Protein AF-A0A959I8W2-F1 (afdb_monomer_lite)

pLDDT: mean 81.28, std 18.81, range [23.22, 98.69]

Structure (mmCIF, N/CA/C/O backbone):
data_AF-A0A959I8W2-F1
#
_entry.id   AF-A0A959I8W2-F1
#
loop_
_atom_site.group_PDB
_atom_site.id
_atom_site.type_symbol
_atom_site.label_atom_id
_atom_site.label_alt_id
_atom_site.label_comp_id
_atom_site.label_asym_id
_atom_site.label_entity_id
_atom_site.label_seq_id
_atom_site.pdbx_PDB_ins_code
_atom_site.Cartn_x
_atom_site.Cartn_y
_atom_site.Cartn_z
_atom_site.occupancy
_atom_site.B_iso_or_equiv
_atom_site.auth_seq_id
_atom_site.auth_comp_id
_atom_site.auth_asym_id
_atom_site.auth_atom_id
_atom_site.pdbx_PDB_model_num
ATOM 1 N N . ALA A 1 1 ? -49.523 15.774 24.204 1.00 35.38 1 ALA A N 1
ATOM 2 C CA . ALA A 1 1 ? -49.830 14.943 23.026 1.00 35.38 1 ALA A CA 1
ATOM 3 C C . ALA A 1 1 ? -49.135 15.555 21.820 1.00 35.38 1 ALA A C 1
ATOM 5 O O . ALA A 1 1 ? -49.603 16.546 21.283 1.00 35.38 1 ALA A O 1
ATOM 6 N N . GLY A 1 2 ? -47.971 15.020 21.476 1.00 30.62 2 GLY A N 1
ATOM 7 C CA . GLY A 1 2 ? -47.207 15.384 20.291 1.00 30.62 2 GLY A CA 1
ATOM 8 C C . GLY A 1 2 ? -46.352 14.173 19.973 1.00 30.62 2 GLY A C 1
ATOM 9 O O . GLY A 1 2 ? -45.392 13.911 20.690 1.00 30.62 2 GLY A O 1
ATOM 10 N N . ASN A 1 3 ? -46.796 13.367 19.010 1.00 28.36 3 ASN A N 1
ATOM 11 C CA . ASN A 1 3 ? -46.054 12.195 18.560 1.00 28.36 3 ASN A CA 1
ATOM 12 C C . ASN A 1 3 ? -44.695 12.661 18.020 1.00 28.36 3 ASN A C 1
ATOM 14 O O . ASN A 1 3 ? -44.692 13.480 17.096 1.00 28.36 3 ASN A O 1
ATOM 18 N N . PRO A 1 4 ? -43.559 12.159 18.532 1.00 30.00 4 PRO A N 1
ATOM 19 C CA . PRO A 1 4 ? -42.310 12.293 17.807 1.00 30.00 4 PRO A CA 1
ATOM 20 C C . PRO A 1 4 ? -42.466 11.504 16.504 1.00 30.00 4 PRO A C 1
ATOM 22 O O . PRO A 1 4 ? -42.816 10.323 16.510 1.00 30.00 4 PRO A O 1
ATOM 25 N N . LEU A 1 5 ? -42.288 12.194 15.380 1.00 25.77 5 LEU A N 1
ATOM 26 C CA . LEU A 1 5 ? -42.270 11.588 14.058 1.00 25.77 5 LEU A CA 1
ATOM 27 C C . LEU A 1 5 ? -41.124 10.576 14.027 1.00 25.77 5 LEU A C 1
ATOM 29 O O . LEU A 1 5 ? -39.950 10.942 13.994 1.00 25.77 5 LEU A O 1
ATOM 33 N N . VAL A 1 6 ? -41.484 9.296 14.075 1.00 26.41 6 VAL A N 1
ATOM 34 C CA . VAL A 1 6 ? -40.587 8.187 13.777 1.00 26.41 6 VAL A CA 1
ATOM 35 C C . VAL A 1 6 ? -40.218 8.332 12.307 1.00 26.41 6 VAL A C 1
ATOM 37 O O . VAL A 1 6 ? -40.998 7.986 11.424 1.00 26.41 6 VAL A O 1
ATOM 40 N N . ASN A 1 7 ? -39.038 8.884 12.037 1.00 23.22 7 ASN A N 1
ATOM 41 C CA . ASN A 1 7 ? -38.426 8.771 10.725 1.00 23.22 7 ASN A CA 1
ATOM 42 C C . ASN A 1 7 ? -37.923 7.328 10.609 1.00 23.22 7 ASN A C 1
ATOM 44 O O . ASN A 1 7 ? -36.771 7.018 10.904 1.00 23.22 7 ASN A O 1
ATOM 48 N N . THR A 1 8 ? -38.824 6.418 10.241 1.00 25.08 8 THR A N 1
ATOM 49 C CA . THR A 1 8 ? -38.486 5.083 9.742 1.00 25.08 8 THR A CA 1
ATOM 50 C C . THR A 1 8 ? -37.750 5.252 8.418 1.00 25.08 8 THR A C 1
ATOM 52 O O . THR A 1 8 ? -38.321 5.101 7.343 1.00 25.08 8 THR A O 1
ATOM 55 N N . VAL A 1 9 ? -36.462 5.585 8.488 1.00 23.23 9 VAL A N 1
ATOM 56 C CA . VAL A 1 9 ? -35.540 5.320 7.389 1.00 23.23 9 VAL A CA 1
ATOM 57 C C . VAL A 1 9 ? -35.143 3.860 7.538 1.00 23.23 9 VAL A C 1
ATOM 59 O O . VAL A 1 9 ? -34.134 3.519 8.147 1.00 23.23 9 VAL A O 1
ATOM 62 N N . VAL A 1 10 ? -35.996 2.973 7.027 1.00 26.03 10 VAL A N 1
ATOM 63 C CA . VAL A 1 10 ? -35.548 1.629 6.672 1.00 26.03 10 VAL A CA 1
ATOM 64 C C . VAL A 1 10 ? -34.586 1.847 5.514 1.00 26.03 10 VAL A C 1
ATOM 66 O O . VAL A 1 10 ? -35.004 2.226 4.421 1.00 26.03 10 VAL A O 1
ATOM 69 N N . ASN A 1 11 ? -33.288 1.710 5.769 1.00 28.34 11 ASN A N 1
ATOM 70 C CA . ASN A 1 11 ? -32.289 1.845 4.724 1.00 28.34 11 ASN A CA 1
ATOM 71 C C . ASN A 1 11 ? -32.334 0.574 3.860 1.00 28.34 11 ASN A C 1
ATOM 73 O O . ASN A 1 11 ? -31.623 -0.392 4.108 1.00 28.34 11 ASN A O 1
ATOM 77 N N . THR A 1 12 ? -33.253 0.547 2.892 1.00 27.12 12 THR A N 1
ATOM 78 C CA . THR A 1 12 ? -33.334 -0.474 1.834 1.00 27.12 12 THR A CA 1
ATOM 79 C C . THR A 1 12 ? -32.585 -0.042 0.570 1.00 27.12 12 THR A C 1
ATOM 81 O O . THR A 1 12 ? -32.850 -0.565 -0.511 1.00 27.12 12 THR A O 1
ATOM 84 N N . GLY A 1 13 ? -31.698 0.953 0.662 1.00 26.89 13 GLY A N 1
ATOM 85 C CA . GLY A 1 13 ? -30.856 1.372 -0.455 1.00 26.89 13 GLY A CA 1
ATOM 86 C C . GLY A 1 13 ? -29.625 0.467 -0.589 1.00 26.89 13 GLY A C 1
ATOM 87 O O . GLY A 1 13 ? -29.073 0.058 0.433 1.00 26.89 13 GLY A O 1
ATOM 88 N N . PRO A 1 14 ? -29.169 0.142 -1.813 1.00 29.78 14 PRO A N 1
ATOM 89 C CA . PRO A 1 14 ? -27.872 -0.503 -1.999 1.00 29.78 14 PRO A CA 1
ATOM 90 C C . PRO A 1 14 ? -26.756 0.377 -1.416 1.00 29.78 14 PRO A C 1
ATOM 92 O O . PRO A 1 14 ? -26.869 1.605 -1.413 1.00 29.78 14 PRO A O 1
ATOM 95 N N . ALA A 1 15 ? -25.686 -0.257 -0.923 1.00 33.09 15 ALA A N 1
ATOM 96 C CA . ALA A 1 15 ? -24.499 0.424 -0.413 1.00 33.09 15 ALA A CA 1
ATOM 97 C C . ALA A 1 15 ? -24.025 1.496 -1.411 1.00 33.09 15 ALA A C 1
ATOM 99 O O . ALA A 1 15 ?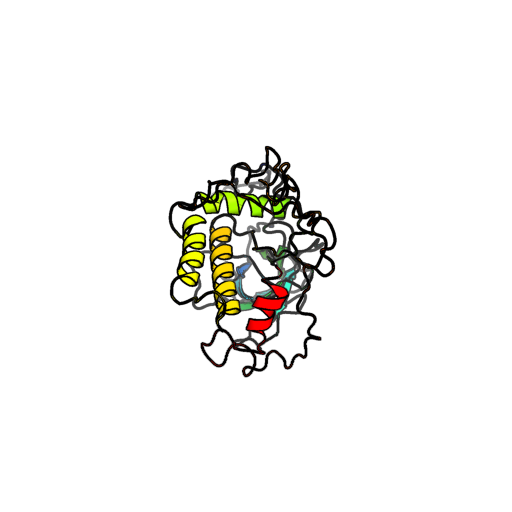 -23.816 1.209 -2.590 1.00 33.09 15 ALA A O 1
ATOM 100 N N . LEU A 1 16 ? -23.873 2.738 -0.949 1.00 30.09 16 LEU A N 1
ATOM 101 C CA . LEU A 1 16 ? -23.259 3.788 -1.754 1.00 30.09 16 LEU A CA 1
ATOM 102 C C . LEU A 1 16 ? -21.747 3.553 -1.754 1.00 30.09 16 LEU A C 1
ATOM 104 O O . LEU A 1 16 ? -21.115 3.611 -0.701 1.00 30.09 16 LEU A O 1
ATOM 108 N N . ALA A 1 17 ? -21.171 3.280 -2.924 1.00 32.88 17 ALA A N 1
ATOM 109 C CA . ALA A 1 17 ? -19.724 3.193 -3.077 1.00 32.88 17 ALA A CA 1
ATOM 110 C C . ALA A 1 17 ? -19.099 4.587 -2.903 1.00 32.88 17 ALA A C 1
ATOM 112 O O . ALA A 1 17 ? -19.461 5.529 -3.613 1.00 32.88 17 ALA A O 1
ATOM 113 N N . SER A 1 18 ? -18.147 4.729 -1.981 1.00 35.34 18 SER A N 1
ATOM 114 C CA . SER A 1 18 ? -17.231 5.869 -1.984 1.00 35.34 18 SER A CA 1
ATOM 115 C C . SER A 1 18 ? -16.261 5.721 -3.159 1.00 35.34 18 SER A C 1
ATOM 117 O O . SER A 1 18 ? -15.594 4.698 -3.263 1.00 35.34 18 SER A O 1
ATOM 119 N N . GLY A 1 19 ? -16.162 6.734 -4.024 1.00 37.09 19 GLY A N 1
ATOM 120 C CA . GLY A 1 19 ? -15.103 6.819 -5.038 1.00 37.09 19 GLY A CA 1
ATOM 121 C C . GLY A 1 19 ? -15.444 6.207 -6.400 1.00 37.09 19 GLY A C 1
ATOM 122 O O . GLY A 1 19 ? -14.849 5.225 -6.826 1.00 37.09 19 GLY A O 1
ATOM 123 N N . SER A 1 20 ? -16.357 6.825 -7.149 1.00 30.91 20 SER A N 1
ATOM 124 C CA . SER A 1 20 ? -16.482 6.560 -8.587 1.00 30.91 20 SER A CA 1
ATOM 125 C C . SER A 1 20 ? -15.321 7.221 -9.349 1.00 30.91 20 SER A C 1
ATOM 127 O O . SER A 1 20 ? -15.416 8.391 -9.727 1.00 30.91 20 SER A O 1
ATOM 129 N N . SER A 1 21 ? -14.226 6.484 -9.562 1.00 35.94 21 SER A N 1
ATOM 130 C CA . SER A 1 21 ? -13.168 6.838 -10.519 1.00 35.94 21 SER A CA 1
ATOM 131 C C . SER A 1 21 ? -13.617 6.497 -11.947 1.00 35.94 21 SER A C 1
ATOM 133 O O . SER A 1 21 ? -14.069 5.385 -12.223 1.00 35.94 21 SER A O 1
ATOM 135 N N . LEU A 1 22 ? -13.534 7.467 -12.865 1.00 36.91 22 LEU A N 1
ATOM 136 C CA . LEU A 1 22 ? -13.723 7.249 -14.300 1.00 36.91 22 LEU A CA 1
ATOM 137 C C . LEU A 1 22 ? -12.474 6.558 -14.866 1.00 36.91 22 LEU A C 1
ATOM 139 O O . LEU A 1 22 ? -11.468 7.222 -15.121 1.00 36.91 22 LEU A O 1
ATOM 143 N N . TRP A 1 23 ? -12.618 5.259 -15.134 1.00 46.84 23 TRP A N 1
ATOM 144 C CA . TRP A 1 23 ? -11.657 4.363 -15.786 1.00 46.84 23 TRP A CA 1
ATOM 145 C C . TRP A 1 23 ? -10.471 3.907 -14.906 1.00 46.84 23 TRP A C 1
ATOM 147 O O . TRP A 1 23 ? -9.857 4.749 -14.263 1.00 46.84 23 TRP A O 1
ATOM 157 N N . PRO A 1 24 ? -10.106 2.608 -14.928 1.00 52.47 24 PRO A N 1
ATOM 158 C CA . PRO A 1 24 ? -10.777 1.550 -15.674 1.00 52.47 24 PRO A CA 1
ATOM 159 C C . PRO A 1 24 ? -12.105 1.145 -15.012 1.00 52.47 24 PRO A C 1
ATOM 161 O O . PRO A 1 24 ? -12.366 1.499 -13.860 1.00 52.47 24 PRO A O 1
ATOM 164 N N . PRO A 1 25 ? -13.027 0.525 -15.768 1.00 48.25 25 PRO A N 1
ATOM 165 C CA . PRO A 1 25 ? -14.298 0.099 -15.224 1.00 48.25 25 PRO A CA 1
ATOM 166 C C . PRO A 1 25 ? -14.062 -1.030 -14.220 1.00 48.25 25 PRO A C 1
ATOM 168 O O . PRO A 1 25 ? -13.016 -1.672 -14.215 1.00 48.25 25 PRO A O 1
ATOM 171 N N . SER A 1 26 ? -15.081 -1.245 -13.390 1.00 41.22 26 SER A N 1
ATOM 172 C CA . SER A 1 26 ? -15.309 -2.440 -12.576 1.00 41.22 26 SER A CA 1
ATOM 173 C C . SER A 1 26 ? -14.574 -3.702 -13.083 1.00 41.22 26 SER A C 1
ATOM 175 O O . SER A 1 26 ? -14.640 -3.992 -14.280 1.00 41.22 26 SER A O 1
ATOM 177 N N . PRO A 1 27 ? -13.956 -4.490 -12.187 1.00 47.25 27 PRO A N 1
ATOM 178 C CA . PRO A 1 27 ? -14.314 -4.556 -10.779 1.00 47.25 27 PRO A CA 1
ATOM 179 C C . PRO A 1 27 ? -13.244 -3.949 -9.877 1.00 47.25 27 PRO A C 1
ATOM 181 O O . PRO A 1 27 ? -12.272 -4.598 -9.495 1.00 47.25 27 PRO A O 1
ATOM 184 N N . TYR A 1 28 ? -13.499 -2.725 -9.412 1.00 52.97 28 TYR A N 1
ATOM 185 C CA . TYR A 1 28 ? -13.221 -2.482 -8.005 1.00 52.97 28 TYR A CA 1
ATOM 186 C C . TYR A 1 28 ? -14.168 -3.406 -7.246 1.00 52.97 28 TYR A C 1
ATOM 188 O O . TYR A 1 28 ? -15.391 -3.279 -7.367 1.00 52.97 28 TYR A O 1
ATOM 196 N N . SER A 1 29 ? -13.622 -4.382 -6.525 1.00 53.94 29 SER A N 1
ATOM 197 C CA . SER A 1 29 ? -14.414 -5.069 -5.512 1.00 53.94 29 SER A CA 1
ATOM 198 C C . SER A 1 29 ? -14.913 -3.990 -4.562 1.00 53.94 29 SER A C 1
ATOM 200 O O . SER A 1 29 ? -14.127 -3.160 -4.104 1.00 53.94 29 SER A O 1
ATOM 202 N N . THR A 1 30 ? -16.217 -3.950 -4.314 1.00 59.62 30 THR A N 1
ATOM 203 C CA . THR A 1 30 ? -16.774 -3.008 -3.345 1.00 59.62 30 THR A CA 1
ATOM 204 C C . THR A 1 30 ? -16.068 -3.202 -2.007 1.00 59.62 30 THR A C 1
ATOM 206 O O . THR A 1 30 ? -15.884 -4.353 -1.598 1.00 59.62 30 THR A O 1
ATOM 209 N N . CYS A 1 31 ? -15.708 -2.104 -1.334 1.00 68.19 31 CYS A N 1
ATOM 210 C CA . CYS A 1 31 ? -15.211 -2.138 0.042 1.00 68.19 31 CYS A CA 1
ATOM 211 C C . CYS A 1 31 ? -16.106 -3.043 0.896 1.00 68.19 31 CYS A C 1
ATOM 213 O O . CYS A 1 31 ? -17.319 -3.131 0.640 1.00 68.19 31 CYS A O 1
ATOM 215 N N . LYS A 1 32 ? -15.543 -3.698 1.919 1.00 70.88 32 LYS A N 1
ATOM 216 C CA . LYS A 1 32 ? -16.389 -4.473 2.831 1.00 70.88 32 LYS A CA 1
ATOM 217 C C . LYS A 1 32 ? -17.444 -3.532 3.433 1.00 70.88 32 LYS A C 1
ATOM 219 O O . LYS A 1 32 ? -17.113 -2.409 3.824 1.00 70.88 32 LYS A O 1
ATOM 224 N N . PRO A 1 33 ? -18.724 -3.941 3.476 1.00 66.25 33 PRO A N 1
ATOM 225 C CA . PRO A 1 33 ? -19.759 -3.095 4.040 1.00 66.25 33 PRO A CA 1
ATOM 226 C C . PRO A 1 33 ? -19.467 -2.877 5.523 1.00 66.25 33 PRO A C 1
ATOM 228 O O . PRO A 1 33 ? -19.331 -3.834 6.282 1.00 66.25 33 PRO A O 1
ATOM 231 N N . ILE A 1 34 ? -19.401 -1.616 5.941 1.00 67.19 34 ILE A N 1
ATOM 232 C CA . ILE A 1 34 ? -19.353 -1.278 7.362 1.00 67.19 34 ILE A CA 1
ATOM 233 C C . ILE A 1 34 ? -20.767 -1.310 7.940 1.00 67.19 34 ILE A C 1
ATOM 235 O O . ILE A 1 34 ? -21.736 -0.881 7.304 1.00 67.19 34 ILE A O 1
ATOM 239 N N . THR A 1 35 ? -20.896 -1.804 9.168 1.00 60.91 35 THR A N 1
ATOM 240 C CA . THR A 1 35 ? -22.178 -1.761 9.872 1.00 60.91 35 THR A CA 1
ATOM 241 C C . THR A 1 35 ? -22.339 -0.381 10.496 1.00 60.91 35 THR A C 1
ATOM 243 O O . THR A 1 35 ? -21.811 -0.114 11.571 1.00 60.91 35 THR A O 1
ATOM 246 N N . LEU A 1 36 ? -23.092 0.503 9.836 1.00 56.97 36 LEU A N 1
ATOM 247 C CA . LEU A 1 36 ? -23.491 1.776 10.434 1.00 56.97 36 LEU A CA 1
ATOM 248 C C . LEU A 1 36 ? -24.457 1.502 11.588 1.00 56.97 36 LEU A C 1
ATOM 250 O O . LEU A 1 36 ? -25.593 1.072 11.366 1.00 56.97 36 LEU A O 1
ATOM 254 N N . ARG A 1 37 ? -24.023 1.755 12.824 1.00 62.50 37 ARG A N 1
ATOM 255 C CA . ARG A 1 37 ? -24.917 1.724 13.979 1.00 62.50 37 ARG A CA 1
ATOM 256 C C . ARG A 1 37 ? -25.408 3.124 14.306 1.00 62.50 37 ARG A C 1
ATOM 258 O O . ARG A 1 37 ? -24.647 4.070 14.432 1.00 62.50 37 ARG A O 1
ATOM 265 N N . LEU A 1 38 ? -26.723 3.228 14.449 1.00 57.12 38 LEU A N 1
ATOM 266 C CA . LEU A 1 38 ? -27.398 4.389 15.007 1.00 57.12 38 LEU A CA 1
ATOM 267 C C . LEU A 1 38 ? -27.817 3.998 16.426 1.00 57.12 38 LEU A C 1
ATOM 269 O O . LEU A 1 38 ? -28.775 3.248 16.605 1.00 57.12 38 LEU A O 1
ATOM 273 N N . GLY A 1 39 ? -27.060 4.432 17.430 1.00 66.94 39 GLY A N 1
ATOM 274 C CA . GLY A 1 39 ? -27.311 4.090 18.829 1.00 66.94 39 GLY A CA 1
ATOM 275 C C . GLY A 1 39 ? -26.185 4.550 19.747 1.00 66.94 39 GLY A C 1
ATOM 276 O O . GLY A 1 39 ? -25.154 5.005 19.276 1.00 66.94 39 GLY A O 1
ATOM 277 N N . SER A 1 40 ? -26.402 4.453 21.055 1.00 73.88 40 SER A N 1
ATOM 278 C CA . SER A 1 40 ? -25.394 4.730 22.080 1.00 73.88 40 SER A CA 1
ATOM 279 C C . SER A 1 40 ? -25.280 3.495 22.988 1.00 73.88 40 SER A C 1
ATOM 281 O O . SER A 1 40 ? -26.326 2.942 23.350 1.00 73.88 40 SER A O 1
ATOM 283 N N . PRO A 1 41 ? -24.069 3.025 23.340 1.00 86.38 41 PRO A N 1
ATOM 284 C CA . PRO A 1 41 ? -22.773 3.608 22.988 1.00 86.38 41 PRO A CA 1
ATOM 285 C C . PRO A 1 41 ? -22.398 3.388 21.514 1.00 86.38 41 PRO A C 1
ATOM 287 O O . PRO A 1 41 ? -22.764 2.379 20.914 1.00 86.38 41 PRO A O 1
ATOM 290 N N . ASP A 1 42 ? -21.651 4.348 20.974 1.00 91.06 42 ASP A N 1
ATOM 291 C CA . ASP A 1 42 ? -21.022 4.303 19.652 1.00 91.06 42 ASP A CA 1
ATOM 292 C C . ASP A 1 42 ? -19.521 4.558 19.823 1.00 91.06 42 ASP A C 1
ATOM 294 O O . ASP A 1 42 ? -19.132 5.398 20.644 1.00 91.06 42 ASP A O 1
ATOM 298 N N . VAL A 1 43 ? -18.693 3.800 19.105 1.00 93.69 43 VAL A N 1
ATOM 299 C CA . VAL A 1 43 ? -17.231 3.841 19.229 1.00 93.69 43 VAL A CA 1
ATOM 300 C C . VAL A 1 43 ? -16.613 4.385 17.951 1.00 93.69 43 VAL A C 1
ATOM 302 O O . VAL A 1 43 ? -16.718 3.780 16.885 1.00 93.69 43 VAL A O 1
ATOM 305 N N . GLU A 1 44 ? -15.897 5.496 18.087 1.00 93.38 44 GLU A N 1
ATOM 306 C CA . GLU A 1 44 ? -15.084 6.074 17.023 1.00 93.38 44 GLU A CA 1
ATOM 307 C C . GLU A 1 44 ? -13.659 5.523 17.121 1.00 93.38 44 GLU A C 1
ATOM 309 O O . GLU A 1 44 ? -13.054 5.551 18.194 1.00 93.38 44 GLU A O 1
ATOM 314 N N . ILE A 1 45 ? -13.121 5.044 15.998 1.00 93.81 45 ILE A N 1
ATOM 315 C CA . ILE A 1 45 ? -11.737 4.573 15.870 1.00 93.81 45 ILE A CA 1
ATOM 316 C C . ILE A 1 45 ? -11.060 5.391 14.777 1.00 93.81 45 ILE A C 1
ATOM 318 O O . ILE A 1 45 ? -11.617 5.554 13.692 1.00 93.81 45 ILE A O 1
ATOM 322 N N . ARG A 1 46 ? -9.841 5.856 15.042 1.00 92.94 46 ARG A N 1
ATOM 323 C CA . ARG A 1 46 ? -8.999 6.558 14.072 1.00 92.94 46 ARG A CA 1
ATOM 324 C C . ARG A 1 46 ? -7.633 5.915 13.989 1.00 92.94 46 ARG A C 1
ATOM 326 O O . ARG A 1 46 ? -7.076 5.491 14.999 1.00 92.94 46 ARG A O 1
ATOM 333 N N . ILE A 1 47 ? -7.123 5.812 12.774 1.00 92.25 47 ILE A N 1
ATOM 334 C CA . ILE A 1 47 ? -5.849 5.173 12.459 1.00 92.25 47 ILE A CA 1
ATOM 335 C C . ILE A 1 47 ? -4.884 6.268 12.023 1.00 92.25 47 ILE A C 1
ATOM 337 O O . ILE A 1 47 ? -5.319 7.276 11.484 1.00 92.25 47 ILE A O 1
ATOM 341 N N . ASN A 1 48 ? -3.585 6.072 12.258 1.00 89.69 48 ASN A N 1
ATOM 342 C CA . ASN A 1 48 ? -2.546 7.020 11.860 1.00 89.69 48 ASN A CA 1
ATOM 343 C C . ASN A 1 48 ? -2.704 8.411 12.517 1.00 89.69 48 ASN A C 1
ATOM 345 O O . ASN A 1 48 ? -2.238 9.419 11.989 1.00 89.69 48 ASN A O 1
ATOM 349 N N . GLU A 1 49 ? -3.323 8.453 13.701 1.00 86.69 49 GLU A N 1
ATOM 350 C CA . GLU A 1 49 ? -3.497 9.657 14.516 1.00 86.69 49 GLU A CA 1
ATOM 351 C C . GLU A 1 49 ? -2.875 9.462 15.907 1.00 86.69 49 GLU A C 1
ATOM 353 O O . GLU A 1 49 ? -2.897 8.374 16.488 1.00 86.69 49 GLU A O 1
ATOM 358 N N . THR A 1 50 ? -2.339 10.549 16.461 1.00 82.62 50 THR A N 1
ATOM 359 C CA . THR A 1 50 ? -1.927 10.662 17.867 1.00 82.62 50 THR A CA 1
ATOM 360 C C . THR A 1 50 ? -2.719 11.781 18.526 1.00 82.62 50 THR A C 1
ATOM 362 O O . THR A 1 50 ? -3.273 12.637 17.835 1.00 82.62 50 THR A O 1
ATOM 365 N N . THR A 1 51 ? -2.759 11.818 19.860 1.00 79.62 51 THR A N 1
ATOM 366 C CA . THR A 1 51 ? -3.530 12.831 20.601 1.00 79.62 51 THR A CA 1
ATOM 367 C C . THR A 1 51 ? -3.136 14.272 20.287 1.00 79.62 51 THR A C 1
ATOM 369 O O . THR A 1 51 ? -3.979 15.161 20.372 1.00 79.62 51 THR A O 1
ATOM 372 N N . ASP A 1 52 ? -1.894 14.500 19.862 1.00 78.19 52 ASP A N 1
ATOM 373 C CA . ASP A 1 52 ? -1.368 15.834 19.562 1.00 78.19 52 ASP A CA 1
ATOM 374 C C . ASP A 1 52 ? -1.724 16.325 18.147 1.00 78.19 52 ASP A C 1
ATOM 376 O O . ASP A 1 52 ? -1.650 17.523 17.872 1.00 78.19 52 ASP A O 1
ATOM 380 N N . ALA A 1 53 ? -2.126 15.421 17.245 1.00 74.69 53 ALA A N 1
ATOM 381 C CA . ALA A 1 53 ? -2.362 15.701 15.825 1.00 74.69 53 ALA A CA 1
ATOM 382 C C . ALA A 1 53 ? -3.833 15.534 15.390 1.00 74.69 53 ALA A C 1
ATOM 384 O O . ALA A 1 53 ? -4.123 15.495 14.195 1.00 74.69 53 ALA A O 1
ATOM 385 N N . ILE A 1 54 ? -4.770 15.442 16.341 1.00 75.38 54 ILE A N 1
ATOM 386 C CA . ILE A 1 54 ? -6.180 15.136 16.060 1.00 75.38 54 ILE A CA 1
ATOM 387 C C . ILE A 1 54 ? -6.857 16.281 15.301 1.00 75.38 54 ILE A C 1
ATOM 389 O O . ILE A 1 54 ? -7.048 17.385 15.823 1.00 75.38 54 ILE A O 1
ATOM 393 N N . LEU A 1 55 ? -7.329 15.989 14.089 1.00 78.88 55 LEU A N 1
ATOM 394 C CA . LEU A 1 55 ? -8.241 16.871 13.367 1.00 78.88 55 LEU A CA 1
ATOM 395 C C . LEU A 1 55 ? -9.677 16.730 13.904 1.00 78.88 55 LEU A C 1
ATOM 397 O O . LEU A 1 55 ? -10.065 15.676 14.407 1.00 78.88 55 LEU A O 1
ATOM 401 N N . PRO A 1 56 ? -10.550 17.744 13.756 1.00 79.50 56 PRO A N 1
ATOM 402 C CA . PRO A 1 56 ? -11.940 17.644 14.212 1.00 79.50 56 PRO A CA 1
ATOM 403 C C . PRO A 1 56 ? -12.752 16.516 13.552 1.00 79.50 56 PRO A C 1
ATOM 405 O O . PRO A 1 56 ? -13.833 16.181 14.034 1.00 79.50 56 PRO A O 1
ATOM 408 N N . ARG A 1 57 ? -12.270 15.955 12.437 1.00 79.12 57 ARG A N 1
ATOM 409 C CA . ARG A 1 57 ? -12.925 14.902 11.657 1.00 79.12 57 ARG A CA 1
ATOM 410 C C . ARG A 1 57 ? -11.902 13.850 11.248 1.00 79.12 57 ARG A C 1
ATOM 412 O O . ARG A 1 57 ? -10.777 14.216 10.927 1.00 79.12 57 ARG A O 1
ATOM 419 N N . ASP A 1 58 ? -12.354 12.602 11.229 1.00 80.75 58 ASP A N 1
ATOM 420 C CA . ASP A 1 58 ? -11.625 11.453 10.696 1.00 80.75 58 ASP A CA 1
ATOM 421 C C . ASP A 1 58 ? -11.245 11.675 9.224 1.00 80.75 58 ASP A C 1
ATOM 423 O O . ASP A 1 58 ? -12.045 12.213 8.444 1.00 80.75 58 ASP A O 1
ATOM 427 N N . ASN A 1 59 ? -10.030 11.278 8.854 1.00 82.12 59 ASN A N 1
ATOM 428 C CA . ASN A 1 59 ? -9.514 11.409 7.501 1.00 82.12 59 ASN A CA 1
ATOM 429 C C . ASN A 1 59 ? -9.561 10.053 6.773 1.00 82.12 59 ASN A C 1
ATOM 431 O O . ASN A 1 59 ? -8.613 9.284 6.839 1.00 82.12 59 ASN A O 1
ATOM 435 N N . PRO A 1 60 ? -10.583 9.764 5.953 1.00 73.69 60 PRO A N 1
ATOM 436 C CA . PRO A 1 60 ? -10.714 8.442 5.323 1.00 73.69 60 PRO A CA 1
ATOM 437 C C . PRO A 1 60 ? -9.590 8.096 4.322 1.00 73.69 60 PRO A C 1
ATOM 439 O O . PRO A 1 60 ? -9.520 6.981 3.795 1.00 73.69 60 PRO A O 1
ATOM 442 N N . THR A 1 61 ? -8.715 9.057 4.008 1.00 80.88 61 THR A N 1
ATOM 443 C CA . THR A 1 61 ? -7.584 8.868 3.094 1.00 80.88 61 THR A CA 1
ATOM 444 C C . THR A 1 61 ? -6.316 8.350 3.775 1.00 80.88 61 THR A C 1
ATOM 446 O O . THR A 1 61 ? -5.364 8.032 3.064 1.00 80.88 61 THR A O 1
ATOM 449 N N . ASP A 1 62 ? -6.293 8.201 5.105 1.00 84.00 62 ASP A N 1
ATOM 450 C CA . ASP A 1 62 ? -5.130 7.692 5.847 1.00 84.00 62 ASP A CA 1
ATOM 451 C C . ASP A 1 62 ? -5.333 6.342 6.556 1.00 84.00 62 ASP A C 1
ATOM 453 O O . ASP A 1 62 ? -4.386 5.844 7.166 1.00 84.00 62 ASP A O 1
ATOM 457 N N . ASP A 1 63 ? -6.483 5.674 6.380 1.00 90.75 63 ASP A N 1
ATOM 458 C CA . ASP A 1 63 ? -6.708 4.319 6.924 1.00 90.75 63 ASP A CA 1
ATOM 459 C C . ASP A 1 63 ? -5.983 3.229 6.110 1.00 90.75 63 ASP A C 1
ATOM 461 O O . ASP A 1 63 ? -6.594 2.312 5.547 1.00 90.75 63 ASP A O 1
ATOM 465 N N . TYR A 1 64 ? -4.663 3.357 6.016 1.00 94.06 64 TYR A N 1
ATOM 466 C CA . TYR A 1 64 ? -3.757 2.444 5.339 1.00 94.06 64 TYR A CA 1
ATOM 467 C C . TYR A 1 64 ? -2.636 2.052 6.294 1.00 94.06 64 TYR A C 1
ATOM 469 O O . TYR A 1 64 ? -1.829 2.881 6.708 1.00 94.06 64 TYR A O 1
ATOM 477 N N . LEU A 1 65 ? -2.569 0.766 6.618 1.00 95.69 65 LEU A N 1
ATOM 478 C CA . LEU A 1 65 ? -1.548 0.186 7.477 1.00 95.69 65 LEU A CA 1
ATOM 479 C C . LEU A 1 65 ? -0.462 -0.492 6.654 1.00 95.69 65 LEU A C 1
ATOM 481 O O . LEU A 1 65 ? -0.710 -1.000 5.565 1.00 95.69 65 LEU A O 1
ATOM 485 N N . THR A 1 66 ? 0.730 -0.574 7.230 1.00 95.69 66 THR A N 1
ATOM 486 C CA . THR A 1 66 ? 1.761 -1.525 6.799 1.00 95.69 66 THR A CA 1
ATOM 487 C C . THR A 1 66 ? 1.933 -2.586 7.891 1.00 95.69 66 THR A C 1
ATOM 489 O O . THR A 1 66 ? 1.134 -2.660 8.826 1.00 95.69 66 THR A O 1
ATOM 492 N N . TRP A 1 67 ? 2.979 -3.407 7.817 1.00 95.81 67 TRP A N 1
ATOM 493 C CA . TRP A 1 67 ? 3.362 -4.286 8.930 1.00 95.81 67 TRP A CA 1
ATOM 494 C C . TRP A 1 67 ? 4.073 -3.548 10.071 1.00 95.81 67 TRP A C 1
ATOM 496 O O . TRP A 1 67 ? 4.329 -4.138 11.122 1.00 95.81 67 TRP A O 1
ATOM 506 N N . ALA A 1 68 ? 4.402 -2.268 9.877 1.00 94.81 68 ALA A N 1
ATOM 507 C CA . ALA A 1 68 ? 4.954 -1.433 10.929 1.00 94.81 68 ALA A CA 1
ATOM 508 C C . ALA A 1 68 ? 3.875 -1.071 11.969 1.00 94.81 68 ALA A C 1
ATOM 510 O O . ALA A 1 68 ? 2.710 -0.864 11.607 1.00 94.81 68 ALA A O 1
ATOM 511 N N . PRO A 1 69 ? 4.258 -0.958 13.252 1.00 95.88 69 PRO A N 1
ATOM 512 C CA . PRO A 1 69 ? 3.368 -0.474 14.299 1.00 95.88 69 PRO A CA 1
ATOM 513 C C . PRO A 1 69 ? 2.885 0.941 13.962 1.00 95.88 69 PRO A C 1
ATOM 515 O O . PRO A 1 69 ? 3.677 1.821 13.631 1.00 95.88 69 PRO A O 1
ATOM 518 N N . THR A 1 70 ? 1.576 1.150 14.043 1.00 95.50 70 THR A N 1
ATOM 519 C CA . THR A 1 70 ? 0.907 2.416 13.741 1.00 95.50 70 THR A CA 1
ATOM 520 C C . THR A 1 70 ? 0.104 2.860 14.955 1.00 95.50 70 THR A C 1
ATOM 522 O O . THR A 1 70 ? -0.628 2.064 15.548 1.00 95.50 70 THR A O 1
ATOM 525 N N . TYR A 1 71 ? 0.243 4.132 15.326 1.00 95.00 71 TYR A N 1
ATOM 526 C CA . TYR A 1 71 ? -0.550 4.740 16.388 1.00 95.00 71 TYR A CA 1
ATOM 527 C C . TYR A 1 71 ? -2.002 4.916 15.937 1.00 95.00 71 TYR A C 1
ATOM 529 O O . TYR A 1 71 ? -2.276 5.327 14.807 1.00 95.00 71 TYR A O 1
ATOM 537 N N . ALA A 1 72 ? -2.924 4.564 16.824 1.00 95.81 72 ALA A N 1
ATOM 538 C CA . ALA A 1 72 ? -4.355 4.656 16.601 1.00 95.81 72 ALA A CA 1
ATOM 539 C C . ALA A 1 72 ? -5.062 5.090 17.888 1.00 95.81 72 ALA A C 1
ATOM 541 O O . ALA A 1 72 ? -4.516 4.990 18.989 1.00 95.81 72 ALA A O 1
ATOM 542 N N . LEU A 1 73 ? -6.290 5.576 17.745 1.00 95.81 73 LEU A N 1
ATOM 543 C CA . LEU A 1 73 ? -7.095 6.122 18.828 1.00 95.81 73 LEU A CA 1
ATOM 544 C C . LEU A 1 73 ? -8.500 5.523 18.793 1.00 95.81 73 LEU A C 1
ATOM 546 O O . LEU A 1 73 ? -9.057 5.296 17.720 1.00 95.81 73 LEU A O 1
ATOM 550 N N . ALA A 1 74 ? -9.090 5.303 19.963 1.00 96.44 74 ALA A N 1
ATOM 551 C CA . ALA A 1 74 ? -10.493 4.935 20.110 1.00 96.44 74 ALA A CA 1
ATOM 552 C C . ALA A 1 74 ? -11.170 5.800 21.179 1.00 96.44 74 ALA A C 1
ATOM 554 O O . ALA A 1 74 ? -10.534 6.186 22.160 1.00 96.44 74 ALA A O 1
ATOM 555 N N . ARG A 1 75 ? -12.458 6.102 21.014 1.00 95.31 75 ARG A N 1
ATOM 556 C CA . ARG A 1 75 ? -13.269 6.784 22.036 1.00 95.31 75 ARG A CA 1
ATOM 557 C C . ARG A 1 75 ? -14.744 6.437 21.917 1.00 95.31 75 ARG A C 1
ATOM 559 O O . ARG A 1 75 ? -15.190 5.922 20.896 1.00 95.31 75 ARG A O 1
ATOM 566 N N . LEU A 1 76 ? -15.512 6.815 22.933 1.00 95.62 76 LEU A N 1
ATOM 567 C CA . LEU A 1 76 ? -16.963 6.922 22.818 1.00 95.62 76 LEU A CA 1
ATOM 568 C C . LEU A 1 76 ? -17.324 8.188 22.029 1.00 95.62 76 LEU A C 1
ATOM 570 O O . LEU A 1 76 ? -16.930 9.290 22.411 1.00 95.62 76 LEU A O 1
ATOM 574 N N . SER A 1 77 ? -18.092 8.039 20.947 1.00 91.06 77 SER A N 1
ATOM 575 C CA . SER A 1 77 ? -18.551 9.148 20.091 1.00 91.06 77 SER A CA 1
ATOM 576 C C . SER A 1 77 ? -19.468 10.127 20.834 1.00 91.06 77 SER A C 1
ATOM 578 O O . SER A 1 77 ? -19.588 11.297 20.468 1.00 91.06 77 SER A O 1
ATOM 580 N N . THR A 1 78 ? -20.141 9.646 21.881 1.00 87.81 78 THR A N 1
ATOM 581 C CA . THR A 1 78 ? -21.038 10.424 22.740 1.00 87.81 78 THR A CA 1
ATOM 582 C C . THR A 1 78 ? -20.739 10.129 24.206 1.00 87.81 78 THR A C 1
ATOM 584 O O . THR A 1 78 ? -20.607 8.947 24.536 1.00 87.81 78 THR A O 1
ATOM 587 N N . PRO A 1 79 ? -20.714 11.142 25.094 1.00 87.19 79 PRO A N 1
ATOM 588 C CA . PRO A 1 79 ? -20.539 10.912 26.522 1.00 87.19 79 PRO A CA 1
ATOM 589 C C . PRO A 1 79 ? -21.580 9.950 27.106 1.00 87.19 79 PRO A C 1
ATOM 591 O O . PRO A 1 79 ? -22.759 9.990 26.746 1.00 87.19 79 PRO A O 1
ATOM 594 N N . MET A 1 80 ? -21.132 9.108 28.031 1.00 91.44 80 MET A N 1
ATOM 595 C CA . MET A 1 80 ? -21.897 8.062 28.704 1.00 91.44 80 MET A CA 1
ATOM 596 C C . MET A 1 80 ? -21.977 8.322 30.214 1.00 91.44 80 MET A C 1
ATOM 598 O O . MET A 1 80 ? -21.301 9.187 30.762 1.00 91.44 80 MET A O 1
ATOM 602 N N . GLY A 1 81 ? -22.822 7.558 30.911 1.00 93.25 81 GLY A N 1
ATOM 603 C CA . GLY A 1 81 ? -22.906 7.603 32.378 1.00 93.25 81 GLY A CA 1
ATOM 604 C C . GLY A 1 81 ? -21.779 6.853 33.102 1.00 93.25 81 GLY A C 1
ATOM 605 O O . GLY A 1 81 ? -21.628 7.006 34.311 1.00 93.25 81 GLY A O 1
ATOM 606 N N . SER A 1 82 ? -21.019 6.028 32.382 1.00 95.75 82 SER A N 1
ATOM 607 C CA . SER A 1 82 ? -19.906 5.228 32.894 1.00 95.75 82 SER A CA 1
ATOM 608 C C . SER A 1 82 ? -18.947 4.870 31.763 1.00 95.75 82 SER A C 1
ATOM 610 O O . SER A 1 82 ? -19.335 4.912 30.591 1.00 95.75 82 SER A O 1
ATOM 612 N N . ASP A 1 83 ? -17.728 4.480 32.126 1.00 97.69 83 ASP A N 1
ATOM 613 C CA . ASP A 1 83 ? -16.749 3.945 31.182 1.00 97.69 83 ASP A CA 1
ATOM 614 C C . ASP A 1 83 ? -17.286 2.669 30.518 1.00 97.69 83 ASP A C 1
ATOM 616 O O . ASP A 1 83 ? -18.151 1.970 31.066 1.00 97.69 83 ASP A O 1
ATOM 620 N N . VAL A 1 84 ? -16.788 2.378 29.318 1.00 97.19 84 VAL A N 1
ATOM 621 C CA . VAL A 1 84 ? -17.217 1.232 28.512 1.00 97.19 84 VAL A CA 1
ATOM 622 C C . VAL A 1 84 ? -16.005 0.405 28.115 1.00 97.19 84 VAL A C 1
ATOM 624 O O . VAL A 1 84 ? -15.144 0.865 27.370 1.00 97.19 84 VAL A O 1
ATOM 627 N N . ASP A 1 85 ? -15.976 -0.847 28.562 1.00 98.12 85 ASP A N 1
ATOM 628 C CA . ASP A 1 85 ? -14.987 -1.815 28.101 1.00 98.12 85 ASP A CA 1
ATOM 629 C C . ASP A 1 85 ? -15.336 -2.316 26.699 1.00 98.12 85 ASP A C 1
ATOM 631 O O . ASP A 1 85 ? -16.449 -2.798 26.448 1.00 98.12 85 ASP A O 1
ATOM 635 N N . VAL A 1 86 ? -14.361 -2.241 25.797 1.00 97.88 86 VAL A N 1
ATOM 636 C CA . VAL A 1 86 ? -14.454 -2.745 24.428 1.00 97.88 86 VAL A CA 1
ATOM 637 C C . VAL A 1 86 ? -13.290 -3.670 24.111 1.00 97.88 86 VAL A C 1
ATOM 639 O O . VAL A 1 86 ? -12.156 -3.420 24.504 1.00 97.88 86 VAL A O 1
ATOM 642 N N . VAL A 1 87 ? -13.555 -4.737 23.367 1.00 98.56 87 VAL A N 1
ATOM 643 C CA . VAL A 1 87 ? -12.522 -5.598 22.797 1.00 98.56 87 VAL A CA 1
ATOM 644 C C . VAL A 1 87 ? -12.447 -5.333 21.306 1.00 98.56 87 VAL A C 1
ATOM 646 O O . VAL A 1 87 ? -13.405 -5.597 20.582 1.00 98.56 87 VAL A O 1
ATOM 649 N N . LEU A 1 88 ? -11.307 -4.808 20.863 1.00 98.50 88 LEU A N 1
ATOM 650 C CA . LEU A 1 88 ? -10.982 -4.675 19.453 1.00 98.50 88 LEU A CA 1
ATOM 651 C C . LEU A 1 88 ? -10.669 -6.050 18.875 1.00 98.50 88 LEU A C 1
ATOM 653 O O . LEU A 1 88 ? -9.883 -6.811 19.450 1.00 98.50 88 LEU A O 1
ATOM 657 N N . THR A 1 89 ? -11.271 -6.342 17.736 1.00 97.81 89 THR A N 1
ATOM 658 C CA . THR A 1 89 ? -11.034 -7.530 16.923 1.00 97.81 89 THR A CA 1
ATOM 659 C C . THR A 1 89 ? -10.818 -7.097 15.475 1.00 97.81 89 THR A C 1
ATOM 661 O O . THR A 1 89 ? -11.044 -5.944 15.097 1.00 97.81 89 THR A O 1
ATOM 664 N N . ASN A 1 90 ? -10.356 -8.035 14.663 1.00 96.31 90 ASN A N 1
ATOM 665 C CA . ASN A 1 90 ? -10.412 -7.934 13.218 1.00 96.31 90 ASN A CA 1
ATOM 666 C C . ASN A 1 90 ? -11.569 -8.812 12.736 1.00 96.31 90 ASN A C 1
ATOM 668 O O . ASN A 1 90 ? -11.739 -9.915 13.264 1.00 96.31 90 ASN A O 1
ATOM 672 N N . ASP A 1 91 ? -12.344 -8.326 11.769 1.00 89.62 91 ASP A N 1
ATOM 673 C CA . ASP A 1 91 ? -13.456 -9.065 11.181 1.00 89.62 91 ASP A CA 1
ATOM 674 C C . ASP A 1 91 ? -13.048 -10.460 10.677 1.00 89.62 91 ASP A C 1
ATOM 676 O O . ASP A 1 91 ? -11.870 -10.760 10.492 1.00 89.62 91 ASP A O 1
ATOM 680 N N . ALA A 1 92 ? -14.022 -11.355 10.508 1.00 84.88 92 ALA A N 1
ATOM 681 C CA . ALA A 1 92 ? -13.784 -12.716 10.034 1.00 84.88 92 ALA A CA 1
ATOM 682 C C . ALA A 1 92 ? -14.967 -13.239 9.194 1.00 84.88 92 ALA A C 1
ATOM 684 O O . ALA A 1 92 ? -16.118 -12.903 9.486 1.00 84.88 92 ALA A O 1
ATOM 685 N N . PRO A 1 93 ? -14.728 -14.125 8.202 1.00 81.19 93 PRO A N 1
ATOM 686 C CA . PRO A 1 93 ? -13.428 -14.634 7.751 1.00 81.19 93 PRO A CA 1
ATOM 687 C C . PRO A 1 93 ? -12.660 -13.640 6.862 1.00 81.19 93 PRO A C 1
ATOM 689 O O . PRO A 1 93 ? -13.257 -12.887 6.093 1.00 81.19 93 PRO A O 1
ATOM 692 N N . ASN A 1 94 ? -11.327 -13.716 6.907 1.00 80.06 94 ASN A N 1
ATOM 693 C CA . ASN A 1 94 ? -10.438 -12.860 6.120 1.00 80.06 94 ASN A CA 1
ATOM 694 C C . ASN A 1 94 ? -9.762 -13.619 4.984 1.00 80.06 94 ASN A C 1
ATOM 696 O O . ASN A 1 94 ? -9.321 -14.755 5.147 1.00 80.06 94 ASN A O 1
ATOM 700 N N . ILE A 1 95 ? -9.653 -12.955 3.836 1.00 83.25 95 ILE A N 1
ATOM 701 C CA . ILE A 1 95 ? -8.919 -13.419 2.656 1.00 83.25 95 ILE A CA 1
ATOM 702 C C . ILE A 1 95 ? -7.802 -12.392 2.413 1.00 83.25 95 ILE A C 1
ATOM 704 O O . ILE A 1 95 ? -7.771 -11.717 1.390 1.00 83.25 95 ILE A O 1
ATOM 708 N N . GLY A 1 96 ? -6.945 -12.209 3.423 1.00 89.81 96 GLY A N 1
ATOM 709 C CA . GLY A 1 96 ? -6.030 -11.067 3.531 1.00 89.81 96 GLY A CA 1
ATOM 710 C C . GLY A 1 96 ? -6.609 -9.916 4.361 1.00 89.81 96 GLY A C 1
ATOM 711 O O . GLY A 1 96 ? -7.750 -9.977 4.815 1.00 89.81 96 GLY A O 1
ATOM 712 N N . GLY A 1 97 ? -5.792 -8.887 4.588 1.00 93.56 97 GLY A N 1
ATOM 713 C CA . GLY A 1 97 ? -6.157 -7.719 5.394 1.00 93.56 97 GLY A CA 1
ATOM 714 C C . GLY A 1 97 ? -6.144 -7.977 6.902 1.00 93.56 97 GLY A C 1
ATOM 715 O O . GLY A 1 97 ? -6.781 -7.242 7.651 1.00 93.56 97 GLY A O 1
ATOM 716 N N . ASN A 1 98 ? -5.441 -9.011 7.370 1.00 96.44 98 ASN A N 1
ATOM 717 C CA . ASN A 1 98 ? -5.432 -9.297 8.800 1.00 96.44 98 ASN A CA 1
ATOM 718 C C . ASN A 1 98 ? -4.682 -8.203 9.568 1.00 96.44 98 ASN A C 1
ATOM 720 O O . ASN A 1 98 ? -3.616 -7.759 9.132 1.00 96.44 98 ASN A O 1
ATOM 724 N N . VAL A 1 99 ? -5.190 -7.823 10.741 1.00 97.94 99 VAL A N 1
ATOM 725 C CA . VAL A 1 99 ? -4.529 -6.862 11.636 1.00 97.94 99 VAL A CA 1
ATOM 726 C C . VAL A 1 99 ? -4.228 -7.450 13.008 1.00 97.94 99 VAL A C 1
ATOM 728 O O . VAL A 1 99 ? -4.881 -8.380 13.485 1.00 97.94 99 VAL A O 1
ATOM 731 N N . ARG A 1 100 ? -3.210 -6.884 13.652 1.00 98.25 100 ARG A N 1
ATOM 732 C CA . ARG A 1 100 ? -2.768 -7.190 15.008 1.00 98.25 100 ARG A CA 1
ATOM 733 C C . ARG A 1 100 ? -2.790 -5.929 15.856 1.00 98.25 100 ARG A C 1
ATOM 735 O O . ARG A 1 100 ? -2.544 -4.833 15.359 1.00 98.25 100 ARG A O 1
ATOM 742 N N . PHE A 1 101 ? -3.034 -6.107 17.145 1.00 98.69 101 PHE A N 1
ATOM 743 C CA . PHE A 1 101 ? -3.166 -5.030 18.116 1.00 98.69 101 PHE A CA 1
ATOM 744 C C . PHE A 1 101 ? -2.096 -5.123 19.205 1.00 98.69 101 PHE A C 1
ATOM 746 O O . PHE A 1 101 ? -1.521 -6.186 19.462 1.00 98.69 101 PHE A O 1
ATOM 753 N N . ALA A 1 102 ? -1.838 -4.000 19.861 1.00 98.44 102 ALA A N 1
ATOM 754 C CA . ALA A 1 102 ? -1.068 -3.928 21.090 1.00 98.44 102 ALA A CA 1
ATOM 755 C C . ALA A 1 102 ? -1.521 -2.730 21.935 1.00 98.44 102 ALA A C 1
ATOM 757 O O . ALA A 1 102 ? -2.061 -1.748 21.420 1.00 98.44 102 ALA A O 1
ATOM 758 N N . ALA A 1 103 ? -1.285 -2.817 23.244 1.00 97.81 103 ALA A N 1
ATOM 759 C CA . ALA A 1 103 ? -1.439 -1.669 24.127 1.00 97.81 103 ALA A CA 1
ATOM 760 C C . ALA A 1 103 ? -0.497 -0.533 23.694 1.00 97.81 103 ALA A C 1
ATOM 762 O O . ALA A 1 103 ? 0.568 -0.779 23.124 1.00 97.81 103 ALA A O 1
ATOM 763 N N . PHE A 1 104 ? -0.895 0.708 23.969 1.00 96.50 104 PHE A N 1
ATOM 764 C CA . PHE A 1 104 ? -0.073 1.876 23.671 1.00 96.50 104 PHE A CA 1
ATOM 765 C C . PHE A 1 104 ? 1.272 1.835 24.406 1.00 96.50 104 PHE A C 1
ATOM 767 O O . PHE A 1 104 ? 1.330 1.529 25.597 1.00 96.50 104 PHE A O 1
ATOM 774 N N . ALA A 1 105 ? 2.340 2.189 23.692 1.00 94.12 105 ALA A N 1
ATOM 775 C CA . ALA A 1 105 ? 3.655 2.446 24.258 1.00 94.12 105 ALA A CA 1
ATOM 776 C C . ALA A 1 105 ? 4.320 3.610 23.510 1.00 94.12 105 ALA A C 1
ATOM 778 O O . ALA A 1 105 ? 4.272 3.676 22.278 1.00 94.12 105 ALA A O 1
ATOM 779 N N . ASP A 1 106 ? 4.950 4.509 24.261 1.00 90.06 106 ASP A N 1
ATOM 780 C CA . ASP A 1 106 ? 5.714 5.635 23.732 1.00 90.06 106 ASP A CA 1
ATOM 781 C C . ASP A 1 106 ? 6.957 5.876 24.619 1.00 90.06 106 ASP A C 1
ATOM 783 O O . ASP A 1 106 ? 6.798 6.151 25.813 1.00 90.06 106 ASP A O 1
ATOM 787 N N . PRO A 1 107 ? 8.189 5.705 24.097 1.00 92.31 107 PRO A N 1
ATOM 788 C CA . PRO A 1 107 ? 8.500 5.270 22.734 1.00 92.31 107 PRO A CA 1
ATOM 789 C C . PRO A 1 107 ? 8.139 3.796 22.489 1.00 92.31 107 PRO A C 1
ATOM 791 O O . PRO A 1 107 ? 8.257 2.950 23.379 1.00 92.31 107 PRO A O 1
ATOM 794 N N . TRP A 1 108 ? 7.736 3.471 21.258 1.00 93.00 108 TRP A N 1
ATOM 795 C CA . TRP A 1 108 ? 7.534 2.079 20.847 1.00 93.00 108 TRP A CA 1
ATOM 796 C C . TRP A 1 108 ? 8.881 1.326 20.741 1.00 93.00 108 TRP A C 1
ATOM 798 O O . TRP A 1 108 ? 9.857 1.906 20.250 1.00 93.00 108 TRP A O 1
ATOM 808 N N . PRO A 1 109 ? 8.979 0.042 21.150 1.00 93.00 109 PRO A N 1
ATOM 809 C CA . PRO A 1 109 ? 10.234 -0.705 21.064 1.00 93.00 109 PRO A CA 1
ATOM 810 C C . PRO A 1 109 ? 10.712 -0.901 19.617 1.00 93.00 109 PRO A C 1
ATOM 812 O O . PRO A 1 109 ? 9.976 -1.390 18.754 1.00 93.00 109 PRO A O 1
ATOM 815 N N . ALA A 1 110 ? 11.977 -0.561 19.359 1.00 90.81 110 ALA A N 1
ATOM 816 C CA . ALA A 1 110 ? 12.592 -0.695 18.040 1.00 90.81 110 ALA A CA 1
ATOM 817 C C . ALA A 1 110 ? 12.526 -2.140 17.514 1.00 90.81 110 ALA A C 1
ATOM 819 O O . ALA A 1 110 ? 12.680 -3.092 18.277 1.00 90.81 110 ALA A O 1
ATOM 820 N N . ASN A 1 111 ? 12.342 -2.295 16.199 1.00 88.56 111 ASN A N 1
ATOM 821 C CA . ASN A 1 111 ? 12.289 -3.589 15.502 1.00 88.56 111 ASN A CA 1
ATOM 822 C C . ASN A 1 111 ? 11.192 -4.551 15.997 1.00 88.56 111 ASN A C 1
ATOM 824 O O . ASN A 1 111 ? 11.312 -5.765 15.840 1.00 88.56 111 ASN A O 1
ATOM 828 N N . THR A 1 112 ? 10.113 -4.027 16.581 1.00 94.00 112 THR A N 1
ATOM 829 C CA . THR A 1 112 ? 8.949 -4.825 16.993 1.00 94.00 112 THR A CA 1
ATOM 830 C C . THR A 1 112 ? 7.663 -4.297 16.365 1.00 94.00 112 THR A C 1
ATOM 832 O O . THR A 1 112 ? 7.596 -3.141 15.944 1.00 94.00 112 THR A O 1
ATOM 835 N N . THR A 1 113 ? 6.627 -5.135 16.314 1.00 96.69 113 THR A N 1
ATOM 836 C CA . THR A 1 113 ? 5.296 -4.771 15.810 1.00 96.69 113 THR A CA 1
ATOM 837 C C . THR A 1 113 ? 4.194 -5.362 16.693 1.00 96.69 113 THR A C 1
ATOM 839 O O . THR A 1 113 ? 4.469 -6.153 17.599 1.00 96.69 113 THR A O 1
ATOM 842 N N . ALA A 1 114 ? 2.947 -4.954 16.462 1.00 97.50 114 ALA A N 1
ATOM 843 C CA . ALA A 1 114 ? 1.783 -5.477 17.166 1.00 97.50 114 ALA A CA 1
ATOM 844 C C . ALA A 1 114 ? 1.548 -6.961 16.830 1.00 97.50 114 ALA A C 1
ATOM 846 O O . ALA A 1 114 ? 1.701 -7.379 15.685 1.00 97.50 114 ALA A O 1
ATOM 847 N N . THR A 1 115 ? 1.159 -7.768 17.823 1.00 97.62 115 THR A N 1
ATOM 848 C CA . THR A 1 115 ? 1.039 -9.234 17.664 1.00 97.62 115 THR A CA 1
ATOM 849 C C . THR A 1 115 ? -0.259 -9.831 18.205 1.00 97.62 115 THR A C 1
ATOM 851 O O . THR A 1 115 ? -0.603 -10.953 17.832 1.00 97.62 115 THR A O 1
ATOM 854 N N . ALA A 1 116 ? -1.020 -9.120 19.045 1.00 98.38 116 ALA A N 1
ATOM 855 C CA . ALA A 1 116 ? -2.240 -9.673 19.627 1.00 98.38 116 ALA A CA 1
ATOM 856 C C . ALA A 1 116 ? -3.374 -9.730 18.590 1.00 98.38 116 ALA A C 1
ATOM 858 O O . ALA A 1 116 ? -3.546 -8.811 17.794 1.00 98.38 116 ALA A O 1
ATOM 859 N N . SER A 1 117 ? -4.181 -10.794 18.601 1.00 97.06 117 SER A N 1
ATOM 860 C CA . SER A 1 117 ? -5.390 -10.899 17.764 1.00 97.06 117 SER A CA 1
ATOM 861 C C . SER A 1 117 ? -6.543 -10.024 18.249 1.00 97.06 117 SER A C 1
ATOM 863 O O . SER A 1 117 ? -7.464 -9.752 17.488 1.00 97.06 117 SER A O 1
ATOM 865 N N . THR A 1 118 ? -6.513 -9.620 19.518 1.00 98.25 118 THR A N 1
ATOM 866 C CA . THR A 1 118 ? -7.539 -8.790 20.149 1.00 98.25 118 THR A CA 1
ATOM 867 C C . THR A 1 118 ? -6.907 -7.838 21.151 1.00 98.25 118 THR A C 1
ATOM 869 O O . THR A 1 118 ? -5.871 -8.172 21.731 1.00 98.25 118 THR A O 1
ATOM 872 N N . LEU A 1 119 ? -7.563 -6.716 21.437 1.00 98.69 119 LEU A N 1
ATOM 873 C CA . LEU A 1 119 ? -7.131 -5.779 22.476 1.00 98.69 119 LEU A CA 1
ATOM 874 C C . LEU A 1 119 ? -8.318 -5.283 23.298 1.00 98.69 119 LEU A C 1
ATOM 876 O O . LEU A 1 119 ? -9.259 -4.728 22.745 1.00 98.69 119 LEU A O 1
ATOM 880 N N . LEU A 1 120 ? -8.256 -5.461 24.617 1.00 98.56 120 LEU A N 1
ATOM 881 C CA . LEU A 1 120 ? -9.201 -4.845 25.547 1.00 98.56 120 LEU A CA 1
ATOM 882 C C . LEU A 1 120 ? -8.804 -3.383 25.788 1.00 98.56 120 LEU A C 1
ATOM 884 O O . LEU A 1 120 ? -7.657 -3.113 26.145 1.00 98.56 120 LEU A O 1
ATOM 888 N N . LEU A 1 121 ? -9.761 -2.473 25.638 1.00 98.44 121 LEU A N 1
ATOM 889 C CA . LEU A 1 121 ? -9.659 -1.057 25.976 1.00 98.44 121 LEU A CA 1
ATOM 890 C C . LEU A 1 121 ? -10.817 -0.670 26.900 1.00 98.44 121 LEU A C 1
ATOM 892 O O . LEU A 1 121 ? -11.947 -1.100 26.683 1.00 98.44 121 LEU A O 1
ATOM 896 N N . THR A 1 122 ? -10.554 0.194 27.875 1.00 98.31 122 THR A N 1
ATOM 897 C CA . THR A 1 122 ? -11.598 0.856 28.670 1.00 98.31 122 THR A CA 1
ATOM 898 C C . THR A 1 122 ? -11.756 2.276 28.145 1.00 98.31 122 THR A C 1
ATOM 900 O O . THR A 1 122 ? -10.844 3.089 28.289 1.00 98.31 122 THR A O 1
ATOM 903 N N . LEU A 1 123 ? -12.884 2.566 27.494 1.00 98.12 123 LEU A N 1
ATOM 904 C CA . LEU A 1 123 ? -13.168 3.876 26.913 1.00 98.12 123 LEU A CA 1
ATOM 905 C C . LEU A 1 123 ? -13.827 4.794 27.960 1.00 98.12 123 LEU A C 1
ATOM 907 O O . LEU A 1 123 ? -14.891 4.433 28.475 1.00 98.12 123 LEU A O 1
ATOM 911 N N . PRO A 1 124 ? -13.241 5.968 28.263 1.00 98.19 124 PRO A N 1
ATOM 912 C CA . PRO A 1 124 ? -13.763 6.892 29.264 1.00 98.19 124 PRO A CA 1
ATOM 913 C C . PRO A 1 124 ? -15.159 7.423 28.940 1.00 98.19 124 PRO A C 1
ATOM 915 O O . PRO A 1 124 ? -15.440 7.819 27.805 1.00 98.19 124 PRO A O 1
ATOM 918 N N . ALA A 1 125 ? -16.008 7.514 29.963 1.00 97.00 125 ALA A N 1
ATOM 919 C CA . ALA A 1 125 ? -17.381 8.010 29.873 1.00 97.00 125 ALA A CA 1
ATOM 920 C C . ALA A 1 125 ? -17.486 9.428 29.290 1.00 97.00 125 ALA A C 1
ATOM 922 O O . ALA A 1 125 ? -18.510 9.789 28.716 1.00 97.00 125 ALA A O 1
ATOM 923 N N . ASP A 1 126 ? -16.447 10.246 29.447 1.00 96.06 126 ASP A N 1
ATOM 924 C CA . ASP A 1 126 ? -16.410 11.630 28.972 1.00 96.06 126 ASP A CA 1
ATOM 925 C C . ASP A 1 126 ? -16.104 11.762 27.467 1.00 96.06 126 ASP A C 1
ATOM 927 O O . ASP A 1 126 ? -16.177 12.866 26.924 1.00 96.06 126 ASP A O 1
ATOM 931 N N . GLY A 1 127 ? -15.811 10.650 26.781 1.00 94.25 127 GLY A N 1
ATOM 932 C CA . GLY A 1 127 ? -15.456 10.636 25.361 1.00 94.25 127 GLY A CA 1
ATOM 933 C C . GLY A 1 127 ? -13.995 10.998 25.081 1.00 94.25 127 GLY A C 1
ATOM 934 O O . GLY A 1 127 ? -13.652 11.305 23.935 1.00 94.25 127 GLY A O 1
ATOM 935 N N . SER A 1 128 ? -13.128 10.978 26.096 1.00 95.06 128 SER A N 1
ATOM 936 C CA . SER A 1 128 ? -11.684 11.133 25.918 1.00 95.06 128 SER A CA 1
ATOM 937 C C . SER A 1 128 ? -11.096 10.014 25.053 1.00 95.06 128 SER A C 1
ATOM 939 O O . SER A 1 128 ? -11.559 8.871 25.064 1.00 95.06 128 SER A O 1
ATOM 941 N N . TRP A 1 129 ? -10.051 10.353 24.297 1.00 96.12 129 TRP A N 1
ATOM 942 C CA . TRP A 1 129 ? -9.346 9.412 23.430 1.00 96.12 129 TRP A CA 1
ATOM 943 C C . TRP A 1 129 ? -8.472 8.445 24.226 1.00 96.12 129 TRP A C 1
ATOM 945 O O . TRP A 1 129 ? -7.724 8.851 25.114 1.00 96.12 129 TRP A O 1
ATOM 955 N N . VAL A 1 130 ? -8.521 7.172 23.842 1.00 97.31 130 VAL A N 1
ATOM 956 C CA . VAL A 1 130 ? -7.644 6.109 24.331 1.00 97.31 130 VAL A CA 1
ATOM 957 C C . VAL A 1 130 ? -6.716 5.689 23.196 1.00 97.31 130 VAL A C 1
ATOM 959 O O . VAL A 1 130 ? -7.204 5.210 22.168 1.00 97.31 130 VAL A O 1
ATOM 962 N N . PRO A 1 131 ? -5.393 5.857 23.344 1.00 97.38 131 PRO A N 1
ATOM 963 C CA . PRO A 1 131 ? -4.456 5.430 22.324 1.00 97.38 131 PRO A CA 1
ATOM 964 C C . PRO A 1 131 ? -4.194 3.921 22.387 1.00 97.38 131 PRO A C 1
ATOM 966 O O . PRO A 1 131 ? -4.234 3.298 23.450 1.00 97.38 131 PRO A O 1
ATOM 969 N N . PHE A 1 132 ? -3.883 3.338 21.234 1.00 97.94 132 PHE A N 1
ATOM 970 C CA . PHE A 1 132 ? -3.430 1.958 21.078 1.00 97.94 132 PHE A CA 1
ATOM 971 C C . PHE A 1 132 ? -2.528 1.821 19.845 1.00 97.94 132 PHE A C 1
ATOM 973 O O . PHE A 1 132 ? -2.327 2.782 19.101 1.00 97.94 132 PHE A O 1
ATOM 980 N N . ILE A 1 133 ? -1.963 0.630 19.639 1.00 97.81 133 ILE A N 1
ATOM 981 C CA . ILE A 1 133 ? -1.126 0.319 18.476 1.00 97.81 133 ILE A CA 1
ATOM 982 C C . ILE A 1 133 ? -1.799 -0.750 17.628 1.00 97.81 133 ILE A C 1
ATOM 984 O O . ILE A 1 133 ? -2.324 -1.740 18.147 1.00 97.81 133 ILE A O 1
ATOM 988 N N . ILE A 1 134 ? -1.738 -0.565 16.315 1.00 98.06 134 ILE A N 1
ATOM 989 C CA . ILE A 1 134 ? -2.214 -1.517 15.318 1.00 98.06 134 ILE A CA 1
ATOM 990 C C . ILE A 1 134 ? -1.157 -1.726 14.233 1.00 98.06 134 ILE A C 1
ATOM 992 O O . ILE A 1 134 ? -0.399 -0.817 13.908 1.00 98.06 134 ILE A O 1
ATOM 996 N N . ALA A 1 135 ? -1.101 -2.922 13.663 1.00 98.06 135 ALA A N 1
ATOM 997 C CA . ALA A 1 135 ? -0.294 -3.221 12.487 1.00 98.06 135 ALA A CA 1
ATOM 998 C C . ALA A 1 135 ? -1.008 -4.250 11.611 1.00 98.06 135 ALA A C 1
ATOM 1000 O O . ALA A 1 135 ? -1.837 -5.019 12.097 1.00 98.06 135 ALA A O 1
ATOM 1001 N N . GLY A 1 136 ? -0.664 -4.305 10.328 1.00 97.69 136 GLY A N 1
ATOM 1002 C CA . GLY A 1 136 ? -1.009 -5.456 9.504 1.00 97.69 136 GLY A CA 1
ATOM 1003 C C . GLY A 1 136 ? -0.270 -6.708 9.975 1.00 97.69 136 GLY A C 1
ATOM 1004 O O . GLY A 1 136 ? 0.895 -6.643 10.369 1.00 97.69 136 GLY A O 1
ATOM 1005 N N . GLU A 1 137 ? -0.917 -7.863 9.894 1.00 97.00 137 GLU A N 1
ATOM 1006 C CA . GLU A 1 137 ? -0.253 -9.147 10.080 1.00 97.00 137 GLU A CA 1
ATOM 1007 C C . GLU A 1 137 ? 0.642 -9.469 8.871 1.00 97.00 137 GLU A C 1
ATOM 1009 O O . GLU A 1 137 ? 0.258 -9.311 7.704 1.00 97.00 137 GLU A O 1
ATOM 1014 N N . TYR A 1 138 ? 1.864 -9.916 9.163 1.00 95.31 138 TYR A N 1
ATOM 1015 C CA . TYR A 1 138 ? 2.839 -10.293 8.148 1.00 95.31 138 TYR A CA 1
ATOM 1016 C C . TYR A 1 138 ? 2.326 -11.451 7.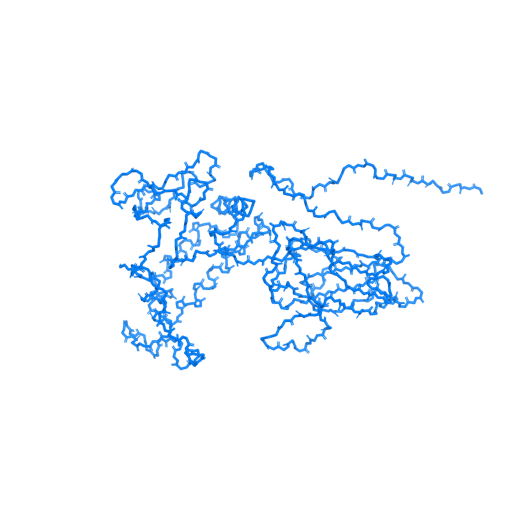282 1.00 95.31 138 TYR A C 1
ATOM 1018 O O . TYR A 1 138 ? 1.804 -12.440 7.790 1.00 95.31 138 TYR A O 1
ATOM 1026 N N . GLY A 1 139 ? 2.509 -11.346 5.965 1.00 94.38 139 GLY A N 1
ATOM 1027 C CA . GLY A 1 139 ? 2.110 -12.389 5.012 1.00 94.38 139 GLY A CA 1
ATOM 1028 C C . GLY A 1 139 ? 0.622 -12.403 4.640 1.00 94.38 139 GLY A C 1
ATOM 1029 O O . GLY A 1 139 ? 0.236 -13.149 3.746 1.00 94.38 139 GLY A O 1
ATOM 1030 N N . THR A 1 140 ? -0.206 -11.549 5.245 1.00 95.12 140 THR A N 1
ATOM 1031 C CA . THR A 1 140 ? -1.653 -11.470 4.966 1.00 95.12 140 THR A CA 1
ATOM 1032 C C . THR A 1 140 ? -2.104 -10.046 4.607 1.00 95.12 140 THR A C 1
ATOM 1034 O O . THR A 1 140 ? -3.011 -9.509 5.248 1.00 95.12 140 THR A O 1
ATOM 1037 N N . PRO A 1 141 ? -1.476 -9.385 3.615 1.00 95.44 141 PRO A N 1
ATOM 1038 C CA . PRO A 1 141 ? -1.874 -8.041 3.212 1.00 95.44 141 PRO A CA 1
ATOM 1039 C C . PRO A 1 141 ? -3.282 -8.021 2.612 1.00 95.44 141 PRO A C 1
ATOM 1041 O O . PRO A 1 141 ? -3.806 -9.052 2.188 1.00 95.44 141 PRO A O 1
ATOM 1044 N N . SER A 1 142 ? -3.875 -6.835 2.546 1.00 93.25 142 SER A N 1
ATOM 1045 C CA . SER A 1 142 ? -5.141 -6.607 1.849 1.00 93.25 142 SER A CA 1
ATOM 1046 C C . SER A 1 142 ? -5.014 -6.876 0.349 1.00 93.25 142 SER A C 1
ATOM 1048 O O . SER A 1 142 ? -3.923 -6.775 -0.227 1.00 93.25 142 SER A O 1
ATOM 1050 N N . ILE A 1 143 ? -6.134 -7.206 -0.289 1.00 87.06 143 ILE A N 1
ATOM 1051 C CA . ILE A 1 143 ? -6.249 -7.425 -1.740 1.00 87.06 143 ILE A CA 1
ATOM 1052 C C . ILE A 1 143 ? -7.053 -6.285 -2.384 1.00 87.06 143 ILE A C 1
ATOM 1054 O O . ILE A 1 143 ? -6.733 -5.821 -3.485 1.00 87.06 143 ILE A O 1
ATOM 1058 N N . ASN A 1 144 ? -8.076 -5.798 -1.684 1.00 85.75 144 ASN A N 1
ATOM 1059 C CA . ASN A 1 144 ? -8.906 -4.679 -2.111 1.00 85.75 144 ASN A CA 1
ATOM 1060 C C . ASN A 1 144 ? -8.754 -3.496 -1.156 1.00 85.75 144 ASN A C 1
ATOM 1062 O O . ASN A 1 144 ? -8.284 -3.634 -0.027 1.00 85.75 144 ASN A O 1
ATOM 1066 N N . ASP A 1 145 ? -9.163 -2.322 -1.627 1.00 87.25 145 ASP A N 1
ATOM 1067 C CA . ASP A 1 145 ? -9.258 -1.167 -0.749 1.00 87.25 145 ASP A CA 1
ATOM 1068 C C . ASP A 1 145 ? -10.324 -1.403 0.328 1.00 87.25 145 ASP A C 1
ATOM 1070 O O . ASP A 1 145 ? -11.386 -1.976 0.060 1.00 87.25 145 ASP A O 1
ATOM 1074 N N . LYS A 1 146 ? -10.016 -0.963 1.551 1.00 88.00 146 LYS A N 1
ATOM 1075 C CA . LYS A 1 146 ? -10.904 -1.038 2.718 1.00 88.00 146 LYS A CA 1
ATOM 1076 C C . LYS A 1 146 ? -11.542 -2.427 2.928 1.00 88.00 146 LYS A C 1
ATOM 1078 O O . LYS A 1 146 ? -12.741 -2.543 3.198 1.00 88.00 146 LYS A O 1
ATOM 1083 N N . ASP A 1 147 ? -10.747 -3.487 2.771 1.00 88.12 147 ASP A N 1
ATOM 1084 C CA . ASP A 1 147 ? -11.172 -4.885 2.928 1.00 88.12 147 ASP A CA 1
ATOM 1085 C C . ASP A 1 147 ? -10.847 -5.494 4.301 1.00 88.12 147 ASP A C 1
ATOM 1087 O O . ASP A 1 147 ? -11.200 -6.645 4.557 1.00 88.12 147 ASP A O 1
ATOM 1091 N N . ALA A 1 148 ? -10.215 -4.729 5.188 1.00 92.00 148 ALA A N 1
ATOM 1092 C CA . ALA A 1 148 ? -9.996 -5.086 6.580 1.00 92.00 148 ALA A CA 1
ATOM 1093 C C . ALA A 1 148 ? -10.899 -4.226 7.463 1.00 92.00 148 ALA A C 1
ATOM 1095 O O . ALA A 1 148 ? -10.971 -3.010 7.276 1.00 92.00 148 ALA A O 1
ATOM 1096 N N . ILE A 1 149 ? -11.584 -4.833 8.431 1.00 94.19 149 ILE A N 1
ATOM 1097 C CA . ILE A 1 149 ? -12.423 -4.108 9.385 1.00 94.19 149 ILE A CA 1
ATOM 1098 C C . ILE A 1 149 ? -11.920 -4.382 10.802 1.00 94.19 149 ILE A C 1
ATOM 1100 O O . ILE A 1 149 ? -11.742 -5.529 11.215 1.00 94.19 149 ILE A O 1
ATOM 1104 N N . ILE A 1 150 ? -11.708 -3.305 11.557 1.00 95.31 150 ILE A N 1
ATOM 1105 C CA . ILE A 1 150 ? -11.607 -3.353 13.016 1.00 95.31 150 ILE A CA 1
ATOM 1106 C C . ILE A 1 150 ? -13.024 -3.293 13.570 1.00 95.31 150 ILE A C 1
ATOM 1108 O O . ILE A 1 150 ? -13.776 -2.385 13.207 1.00 95.31 150 ILE A O 1
ATOM 1112 N N . GLU A 1 151 ? -13.366 -4.195 14.480 1.00 95.75 151 GLU A N 1
ATOM 1113 C CA . GLU A 1 151 ? -14.637 -4.175 15.201 1.00 95.75 151 GLU A CA 1
ATOM 1114 C C . GLU A 1 151 ? -14.375 -3.928 16.692 1.00 95.75 151 GLU A C 1
ATOM 1116 O O . GLU A 1 151 ? -13.531 -4.577 17.308 1.00 95.75 151 GLU A O 1
ATOM 1121 N N . ALA A 1 152 ? -15.089 -2.975 17.294 1.00 96.56 152 ALA A N 1
ATOM 1122 C CA . ALA A 1 152 ? -15.075 -2.757 18.738 1.00 96.56 152 ALA A CA 1
ATOM 1123 C C . ALA A 1 152 ? -16.276 -3.462 19.368 1.00 96.56 152 ALA A C 1
ATOM 1125 O O . ALA A 1 152 ? -17.409 -3.007 19.218 1.00 96.56 152 ALA A O 1
ATOM 1126 N N . HIS A 1 153 ? -16.052 -4.562 20.080 1.00 96.06 153 HIS A N 1
ATOM 1127 C CA . HIS A 1 153 ? -17.120 -5.331 20.720 1.00 96.06 153 HIS A CA 1
ATOM 1128 C C . HIS A 1 153 ? -17.282 -4.957 22.187 1.00 96.06 153 HIS A C 1
ATOM 1130 O O . HIS A 1 153 ? -16.300 -4.858 22.914 1.00 96.06 153 HIS A O 1
ATOM 1136 N N . GLN A 1 154 ? -18.516 -4.816 22.661 1.00 95.44 154 GLN A N 1
ATOM 1137 C CA . GLN A 1 154 ? -18.776 -4.534 24.070 1.00 95.44 154 GLN A CA 1
ATOM 1138 C C . GLN A 1 154 ? -18.336 -5.702 24.968 1.00 95.44 154 GLN A C 1
ATOM 1140 O O . GLN A 1 154 ? -18.784 -6.835 24.781 1.00 95.44 154 GLN A O 1
ATOM 1145 N N . THR A 1 155 ? -17.521 -5.413 25.987 1.00 94.19 155 THR A N 1
ATOM 1146 C CA . THR A 1 155 ? -17.085 -6.318 27.073 1.00 94.19 155 THR A CA 1
ATOM 1147 C C . THR A 1 155 ? -16.202 -7.507 26.661 1.00 94.19 155 THR A C 1
ATOM 1149 O O . THR A 1 155 ? -15.285 -7.861 27.396 1.00 94.19 155 THR A O 1
ATOM 1152 N N . ASN A 1 156 ? -16.459 -8.169 25.532 1.00 96.62 156 ASN A N 1
ATOM 1153 C CA . ASN A 1 156 ? -15.681 -9.307 25.035 1.00 96.62 156 ASN A CA 1
ATOM 1154 C C . ASN A 1 156 ? -15.755 -9.412 23.502 1.00 96.62 156 ASN A C 1
ATOM 1156 O O . ASN A 1 156 ? -16.650 -8.838 22.894 1.00 96.62 156 ASN A O 1
ATOM 1160 N N . ALA A 1 157 ? -14.861 -10.194 22.887 1.00 95.38 157 ALA A N 1
ATOM 1161 C CA . ALA A 1 157 ? -14.741 -10.335 21.427 1.00 95.38 157 ALA A CA 1
ATOM 1162 C C . ALA A 1 157 ? -15.983 -10.910 20.708 1.00 95.38 157 ALA A C 1
ATOM 1164 O O . ALA A 1 157 ? -16.073 -10.820 19.491 1.00 95.38 157 ALA A O 1
ATOM 1165 N N . ALA A 1 158 ? -16.930 -11.515 21.432 1.00 94.81 158 ALA A N 1
ATOM 1166 C CA . ALA A 1 158 ? -18.200 -12.003 20.885 1.00 94.81 158 ALA A CA 1
ATOM 1167 C C . ALA A 1 158 ? -19.387 -11.089 21.244 1.00 94.81 158 ALA A C 1
ATOM 1169 O O . ALA A 1 158 ? -20.542 -11.416 20.962 1.00 94.81 158 ALA A O 1
ATOM 1170 N N . GLY A 1 159 ? -19.121 -9.963 21.909 1.00 94.00 159 GLY A N 1
ATOM 1171 C CA . GLY A 1 159 ? -20.131 -9.000 22.313 1.00 94.00 159 GLY A CA 1
ATOM 1172 C C . GLY A 1 159 ? -20.724 -8.229 21.130 1.00 94.00 159 GLY A C 1
ATOM 1173 O O . GLY A 1 159 ? -20.233 -8.313 19.999 1.00 94.00 159 GLY A O 1
ATOM 1174 N N . PRO A 1 160 ? -21.786 -7.441 21.370 1.00 92.69 160 PRO A N 1
ATOM 1175 C CA . PRO A 1 160 ? -22.326 -6.535 20.367 1.00 92.69 160 PRO A CA 1
ATOM 1176 C C . PRO A 1 160 ? -21.251 -5.575 19.849 1.00 92.69 160 PRO A C 1
ATOM 1178 O O . PRO A 1 160 ? -20.556 -4.941 20.638 1.00 92.69 160 PRO A O 1
ATOM 1181 N N . ILE A 1 161 ? -21.156 -5.432 18.528 1.00 92.94 161 ILE A N 1
ATOM 1182 C CA . ILE A 1 161 ? -20.292 -4.434 17.889 1.00 92.94 161 ILE A CA 1
ATOM 1183 C C . ILE A 1 161 ? -20.831 -3.033 18.203 1.00 92.94 161 ILE A C 1
ATOM 1185 O O . ILE A 1 161 ? -22.006 -2.756 17.964 1.00 92.94 161 ILE A O 1
ATOM 1189 N N . LEU A 1 162 ? -19.981 -2.162 18.735 1.00 93.06 162 LEU A N 1
ATOM 1190 C CA . LEU A 1 162 ? -20.279 -0.772 19.085 1.00 93.06 162 LEU A CA 1
ATOM 1191 C C . LEU A 1 162 ? -19.682 0.233 18.098 1.00 93.06 162 LEU A C 1
ATOM 1193 O O . LEU A 1 162 ? -20.089 1.384 18.096 1.00 93.06 162 LEU A O 1
ATOM 1197 N N . GLY A 1 163 ? -18.735 -0.192 17.268 1.00 92.12 163 GLY A N 1
ATOM 1198 C CA . GLY A 1 163 ? -18.118 0.636 16.242 1.00 92.12 163 GLY A CA 1
ATOM 1199 C C . GLY A 1 163 ? -17.279 -0.216 15.305 1.00 92.12 163 GLY A C 1
ATOM 1200 O O . GLY A 1 163 ? -16.825 -1.301 15.680 1.00 92.12 163 GLY A O 1
ATOM 1201 N N . THR A 1 164 ? -17.096 0.263 14.079 1.00 93.12 164 THR A N 1
ATOM 1202 C CA . THR A 1 164 ? -16.270 -0.406 13.073 1.00 93.12 164 THR A CA 1
ATOM 1203 C C . THR A 1 164 ? -15.424 0.599 12.321 1.00 93.12 164 THR A C 1
ATOM 1205 O O . THR A 1 164 ? -15.911 1.685 12.005 1.00 93.12 164 THR A O 1
ATOM 1208 N N . LYS A 1 165 ? -14.206 0.213 11.948 1.00 91.56 165 LYS A N 1
ATOM 1209 C CA . LYS A 1 165 ? -13.328 1.018 11.097 1.00 91.56 165 LYS A CA 1
ATOM 1210 C C . LYS A 1 165 ? -12.769 0.166 9.972 1.00 91.56 165 LYS A C 1
ATOM 1212 O O . LYS A 1 165 ? -12.056 -0.801 10.220 1.00 91.56 165 LYS A O 1
ATOM 1217 N N . ALA A 1 166 ? -13.112 0.543 8.749 1.00 92.06 166 ALA A N 1
ATOM 1218 C CA . ALA A 1 166 ? -12.563 -0.048 7.541 1.00 92.06 166 ALA A CA 1
ATOM 1219 C C . ALA A 1 166 ? -11.168 0.529 7.245 1.00 92.06 166 ALA A C 1
ATOM 1221 O O . ALA A 1 166 ? -10.949 1.732 7.382 1.00 92.06 166 ALA A O 1
ATOM 1222 N N . LEU A 1 167 ? -10.239 -0.326 6.825 1.00 93.06 167 LEU A N 1
ATOM 1223 C CA . LEU A 1 167 ? -8.855 0.016 6.495 1.00 93.06 167 LEU A CA 1
ATOM 1224 C C . LEU A 1 167 ? -8.281 -0.947 5.450 1.00 93.06 167 LEU A C 1
ATOM 1226 O O . LEU A 1 167 ? -8.901 -1.952 5.104 1.00 93.06 167 LEU A O 1
ATOM 1230 N N . MET A 1 168 ? -7.074 -0.655 4.971 1.00 93.75 168 MET A N 1
ATOM 1231 C CA . MET A 1 168 ? -6.309 -1.554 4.106 1.00 93.75 168 MET A CA 1
ATOM 1232 C C . MET A 1 168 ? -4.906 -1.805 4.677 1.00 93.75 168 MET A C 1
ATOM 1234 O O . MET A 1 168 ? -4.189 -0.863 5.006 1.00 93.75 168 MET A O 1
ATOM 1238 N N . VAL A 1 169 ? -4.471 -3.064 4.735 1.00 96.56 169 VAL A N 1
ATOM 1239 C CA . VAL A 1 169 ? -3.061 -3.427 4.946 1.00 96.56 169 VAL A CA 1
ATOM 1240 C C . VAL A 1 169 ? -2.341 -3.347 3.599 1.00 96.56 169 VAL A C 1
ATOM 1242 O O . VAL A 1 169 ? -2.316 -4.300 2.816 1.00 96.56 169 VAL A O 1
ATOM 1245 N N . ARG A 1 170 ? -1.786 -2.170 3.313 1.00 94.94 170 ARG A N 1
ATOM 1246 C CA . ARG A 1 170 ? -1.161 -1.780 2.049 1.00 94.94 170 ARG A CA 1
ATOM 1247 C C . ARG A 1 170 ? 0.351 -1.997 2.116 1.00 94.94 170 ARG A C 1
ATOM 1249 O O . ARG A 1 170 ? 1.056 -1.300 2.842 1.00 94.94 170 ARG A O 1
ATOM 1256 N N . VAL A 1 171 ? 0.858 -2.948 1.332 1.00 96.31 171 VAL A N 1
ATOM 1257 C CA . VAL A 1 171 ? 2.288 -3.305 1.285 1.00 96.31 171 VAL A CA 1
ATOM 1258 C C . VAL A 1 171 ? 2.811 -3.334 -0.148 1.00 96.31 171 VAL A C 1
ATOM 1260 O O . VAL A 1 171 ? 2.056 -3.569 -1.093 1.00 96.31 171 VAL A O 1
ATOM 1263 N N . ARG A 1 172 ? 4.123 -3.144 -0.308 1.00 97.25 172 ARG A N 1
ATOM 1264 C CA . ARG A 1 172 ? 4.820 -3.393 -1.575 1.00 97.25 172 ARG A CA 1
ATOM 1265 C C . ARG A 1 172 ? 4.891 -4.907 -1.791 1.00 97.25 172 ARG A C 1
ATOM 1267 O O . ARG A 1 172 ? 5.286 -5.640 -0.890 1.00 97.25 172 ARG A O 1
ATOM 1274 N N . LYS A 1 173 ? 4.471 -5.371 -2.965 1.00 96.06 173 LYS A N 1
ATOM 1275 C CA . LYS A 1 173 ? 4.344 -6.797 -3.320 1.00 96.06 173 LYS A CA 1
ATOM 1276 C C . LYS A 1 173 ? 5.233 -7.102 -4.518 1.00 96.06 173 LYS A C 1
ATOM 1278 O O . LYS A 1 173 ? 5.544 -6.175 -5.268 1.00 96.06 173 LYS A O 1
ATOM 1283 N N . ASN A 1 174 ? 5.584 -8.373 -4.710 1.00 96.81 174 ASN A N 1
ATOM 1284 C CA . ASN A 1 174 ? 6.186 -8.817 -5.961 1.00 96.81 174 ASN A CA 1
ATOM 1285 C C . ASN A 1 174 ? 5.183 -8.547 -7.093 1.00 96.81 174 ASN A C 1
ATOM 1287 O O . ASN A 1 174 ? 4.045 -9.023 -7.058 1.00 96.81 174 ASN A O 1
ATOM 1291 N N . ALA A 1 175 ? 5.598 -7.758 -8.079 1.00 97.38 175 ALA A N 1
ATOM 1292 C CA . ALA A 1 175 ? 4.776 -7.359 -9.210 1.00 97.38 175 ALA A CA 1
ATOM 1293 C C . ALA A 1 175 ? 4.315 -8.570 -10.044 1.00 97.38 175 ALA A C 1
ATOM 1295 O O . ALA A 1 175 ? 3.250 -8.531 -10.657 1.00 97.38 175 ALA A O 1
ATOM 1296 N N . ASN A 1 176 ? 5.066 -9.674 -10.003 1.00 96.19 176 ASN A N 1
ATOM 1297 C CA . ASN A 1 176 ? 4.741 -10.920 -10.691 1.00 96.19 176 ASN A CA 1
ATOM 1298 C C . ASN A 1 176 ? 3.549 -11.672 -10.061 1.00 96.19 176 ASN A C 1
ATOM 1300 O O . ASN A 1 176 ? 3.014 -12.590 -10.672 1.00 96.19 176 ASN A O 1
ATOM 1304 N N . THR A 1 177 ? 3.128 -11.304 -8.845 1.00 95.12 177 THR A N 1
ATOM 1305 C CA . THR A 1 177 ? 2.031 -11.964 -8.112 1.00 95.12 177 THR A CA 1
ATOM 1306 C C . THR A 1 177 ? 0.856 -11.034 -7.817 1.00 95.12 177 THR A C 1
ATOM 1308 O O . THR A 1 177 ? 0.022 -11.348 -6.967 1.00 95.12 177 THR A O 1
ATOM 1311 N N . LEU A 1 178 ? 0.800 -9.863 -8.455 1.00 94.88 178 LEU A N 1
ATOM 1312 C CA . LEU A 1 178 ? -0.320 -8.942 -8.278 1.00 94.88 178 LEU A CA 1
ATOM 1313 C C . LEU A 1 178 ? -1.604 -9.545 -8.834 1.00 94.88 178 LEU A C 1
ATOM 1315 O O . LEU A 1 178 ? -1.614 -10.196 -9.879 1.00 94.88 178 LEU A O 1
ATOM 1319 N N . THR A 1 179 ? -2.715 -9.262 -8.165 1.00 91.75 179 THR A N 1
ATOM 1320 C CA . THR A 1 179 ? -4.027 -9.468 -8.774 1.00 91.75 179 THR A CA 1
ATOM 1321 C C . THR A 1 179 ? -4.245 -8.467 -9.910 1.00 91.75 179 THR A C 1
ATOM 1323 O O . THR A 1 179 ? -3.683 -7.369 -9.909 1.00 91.75 179 THR A O 1
ATOM 1326 N N . ASN A 1 180 ? -5.132 -8.799 -10.854 1.00 90.19 180 ASN A N 1
ATOM 1327 C CA . ASN A 1 180 ? -5.503 -7.877 -11.936 1.00 90.19 180 ASN A CA 1
ATOM 1328 C C . ASN A 1 180 ? -5.973 -6.518 -11.393 1.00 90.19 180 ASN A C 1
ATOM 1330 O O . ASN A 1 180 ? -5.582 -5.484 -11.913 1.00 90.19 180 ASN A O 1
ATOM 1334 N N . SER A 1 181 ? -6.745 -6.511 -10.300 1.00 86.00 181 SER A N 1
ATOM 1335 C CA . SER A 1 181 ? -7.250 -5.272 -9.699 1.00 86.00 181 SER A CA 1
ATOM 1336 C C . SER A 1 181 ? -6.124 -4.403 -9.123 1.00 86.00 181 SER A C 1
ATOM 1338 O O . SER A 1 181 ? -6.140 -3.188 -9.292 1.00 86.00 181 SER A O 1
ATOM 1340 N N . GLU A 1 182 ? -5.116 -4.998 -8.479 1.00 91.75 182 GLU A N 1
ATOM 1341 C CA . GLU A 1 182 ? -3.944 -4.256 -7.987 1.00 91.75 182 GLU A CA 1
ATOM 1342 C C . GLU A 1 182 ? -3.111 -3.681 -9.130 1.00 91.75 182 GLU A C 1
ATOM 1344 O O . GLU A 1 182 ? -2.760 -2.500 -9.102 1.00 91.75 182 GLU A O 1
ATOM 1349 N N . ARG A 1 183 ? -2.851 -4.494 -10.159 1.00 93.94 183 ARG A N 1
ATOM 1350 C CA . ARG A 1 183 ? -2.164 -4.062 -11.379 1.00 93.94 183 ARG A CA 1
ATOM 1351 C C . ARG A 1 183 ? -2.891 -2.888 -12.034 1.00 93.94 183 ARG A C 1
ATOM 1353 O O . ARG A 1 183 ? -2.262 -1.886 -12.363 1.00 93.94 183 ARG A O 1
ATOM 1360 N N . ASP A 1 184 ? -4.205 -2.984 -12.203 1.00 90.00 184 ASP A N 1
ATOM 1361 C CA . ASP A 1 184 ? -4.994 -1.966 -12.899 1.00 90.00 184 ASP A CA 1
ATOM 1362 C C . ASP A 1 184 ? -5.006 -0.635 -12.123 1.00 90.00 184 ASP A C 1
ATOM 1364 O O . ASP A 1 184 ? -4.860 0.428 -12.732 1.00 90.00 184 ASP A O 1
ATOM 1368 N N . ARG A 1 185 ? -5.083 -0.675 -10.780 1.00 88.31 185 ARG A N 1
ATOM 1369 C CA . ARG A 1 185 ? -4.932 0.520 -9.923 1.00 88.31 185 ARG A CA 1
ATOM 1370 C C . ARG A 1 185 ? -3.537 1.133 -10.034 1.00 88.31 185 ARG A C 1
ATOM 1372 O O . ARG A 1 185 ? -3.410 2.350 -10.174 1.00 88.31 185 ARG A O 1
ATOM 1379 N N . PHE A 1 186 ? -2.496 0.302 -10.034 1.00 93.94 186 PHE A N 1
ATOM 1380 C CA . PHE A 1 186 ? -1.116 0.746 -10.222 1.00 93.94 186 PHE A CA 1
ATOM 1381 C C . PHE A 1 186 ? -0.924 1.446 -11.579 1.00 93.94 186 PHE A C 1
ATOM 1383 O O . PHE A 1 186 ? -0.437 2.576 -11.629 1.00 93.94 186 PHE A O 1
ATOM 1390 N N . LEU A 1 187 ? -1.368 0.829 -12.678 1.00 93.75 187 LEU A N 1
ATOM 1391 C CA . LEU A 1 187 ? -1.270 1.399 -14.028 1.00 93.75 187 LEU A CA 1
ATOM 1392 C C . LEU A 1 187 ? -2.076 2.695 -14.177 1.00 93.75 187 LEU A C 1
ATOM 1394 O O . LEU A 1 187 ? -1.604 3.660 -14.786 1.00 93.75 187 LEU A O 1
ATOM 1398 N N . PHE A 1 188 ? -3.274 2.741 -13.592 1.00 88.94 188 PHE A N 1
ATOM 1399 C CA . PHE A 1 188 ? -4.088 3.951 -13.544 1.00 88.94 188 PHE A CA 1
ATOM 1400 C C . PHE A 1 188 ? -3.357 5.095 -12.831 1.00 88.94 188 PHE A C 1
ATOM 1402 O O . PHE A 1 188 ? -3.279 6.204 -13.371 1.00 88.94 188 PHE A O 1
ATOM 1409 N N . ALA A 1 189 ? -2.781 4.826 -11.655 1.00 92.06 189 ALA A N 1
ATOM 1410 C CA . ALA A 1 189 ? -2.052 5.826 -10.886 1.00 92.06 189 ALA A CA 1
ATOM 1411 C C . ALA A 1 189 ? -0.865 6.391 -11.682 1.00 92.06 189 ALA A C 1
ATOM 1413 O O . ALA A 1 189 ? -0.718 7.609 -11.758 1.00 92.06 189 ALA A O 1
ATOM 1414 N N . TRP A 1 190 ? -0.083 5.548 -12.366 1.00 93.44 190 TRP A N 1
ATOM 1415 C CA . TRP A 1 190 ? 1.021 5.999 -13.227 1.00 93.44 190 TRP A CA 1
ATOM 1416 C C . TRP A 1 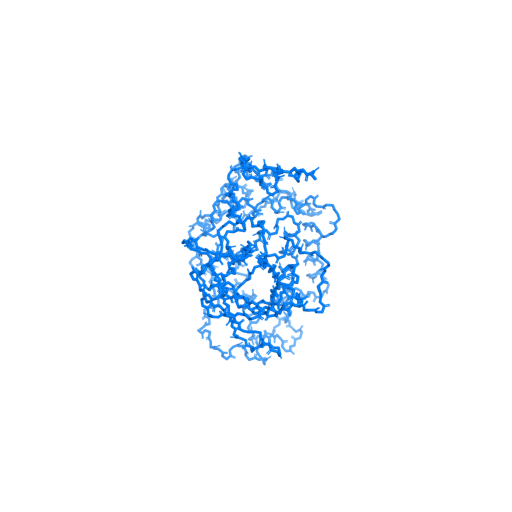190 ? 0.560 6.857 -14.407 1.00 93.44 190 TRP A C 1
ATOM 1418 O O . TRP A 1 190 ? 1.127 7.924 -14.663 1.00 93.44 190 TRP A O 1
ATOM 1428 N N . GLN A 1 191 ? -0.504 6.443 -15.100 1.00 90.94 191 GLN A N 1
ATOM 1429 C CA . GLN A 1 191 ? -1.059 7.216 -16.212 1.00 90.94 191 GLN A CA 1
ATOM 1430 C C . GLN A 1 191 ? -1.504 8.615 -15.760 1.00 90.94 191 GLN A C 1
ATOM 1432 O O . GLN A 1 191 ? -1.257 9.615 -16.444 1.00 90.94 191 GLN A O 1
ATOM 1437 N N . LYS A 1 192 ? -2.162 8.702 -14.600 1.00 90.12 192 LYS A N 1
ATOM 1438 C CA . LYS A 1 192 ? -2.594 9.976 -14.016 1.00 90.12 192 LYS A CA 1
ATOM 1439 C C . LYS A 1 192 ? -1.418 10.791 -13.492 1.00 90.12 192 LYS A C 1
ATOM 1441 O O . LYS A 1 192 ? -1.414 12.001 -13.697 1.00 90.12 192 LYS A O 1
ATOM 1446 N N . PHE A 1 193 ? -0.414 10.150 -12.898 1.00 92.56 193 PHE A N 1
ATOM 1447 C CA . PHE A 1 193 ? 0.788 10.804 -12.389 1.00 92.56 193 PHE A CA 1
ATOM 1448 C C . PHE A 1 193 ? 1.552 11.532 -13.493 1.00 92.56 193 PHE A C 1
ATOM 1450 O O . PHE A 1 193 ? 2.013 12.651 -13.277 1.00 92.56 193 PHE A O 1
ATOM 1457 N N . ARG A 1 194 ? 1.588 10.979 -14.713 1.00 87.81 194 ARG A N 1
ATOM 1458 C CA . ARG A 1 194 ? 2.154 11.686 -15.872 1.00 87.81 194 ARG A CA 1
ATOM 1459 C C . ARG A 1 194 ? 1.422 12.982 -16.209 1.00 87.81 194 ARG A C 1
ATOM 1461 O O . ARG A 1 194 ? 2.060 13.980 -16.519 1.00 87.81 194 ARG A O 1
ATOM 1468 N N . LYS A 1 195 ? 0.091 12.983 -16.134 1.00 84.06 195 LYS A N 1
ATOM 1469 C CA . LYS A 1 195 ? -0.757 14.132 -16.504 1.00 84.06 195 LYS A CA 1
ATOM 1470 C C . LYS A 1 195 ? -1.118 15.032 -15.320 1.00 84.06 195 LYS A C 1
ATOM 1472 O O . LYS A 1 195 ? -1.966 15.914 -15.466 1.00 84.06 195 LYS A O 1
ATOM 1477 N N . LYS A 1 196 ? -0.535 14.793 -14.143 1.00 85.56 196 LYS A N 1
ATOM 1478 C CA . LYS A 1 196 ? -0.893 15.500 -12.915 1.00 85.56 196 LYS A CA 1
ATOM 1479 C C . LYS A 1 196 ? -0.540 16.985 -13.031 1.00 85.56 196 LYS A C 1
ATOM 1481 O O . LYS A 1 196 ? 0.577 17.348 -13.403 1.00 85.56 196 LYS A O 1
ATOM 1486 N N . VAL A 1 197 ? -1.518 17.834 -12.711 1.00 79.00 197 VAL A N 1
ATOM 1487 C CA . VAL A 1 197 ? -1.377 19.294 -12.651 1.00 79.00 197 VAL A CA 1
ATOM 1488 C C . VAL A 1 197 ? -1.313 19.708 -11.184 1.00 79.00 197 VAL A C 1
ATOM 1490 O O . VAL A 1 197 ? -2.238 19.426 -10.426 1.00 79.00 197 VAL A O 1
ATOM 1493 N N . GLY A 1 198 ? -0.237 20.399 -10.802 1.00 74.81 198 GLY A N 1
ATOM 1494 C CA . GLY A 1 198 ? 0.052 20.743 -9.408 1.00 74.81 198 GLY A CA 1
ATOM 1495 C C . GLY A 1 198 ? 0.733 19.599 -8.645 1.00 74.81 198 GLY A C 1
ATOM 1496 O O . GLY A 1 198 ? 0.474 18.425 -8.899 1.00 74.81 198 GLY A O 1
ATOM 1497 N N . GLY A 1 199 ? 1.622 19.946 -7.712 1.00 82.12 199 GLY A N 1
ATOM 1498 C CA . GLY A 1 199 ? 2.519 18.976 -7.075 1.00 82.12 199 GLY A CA 1
ATOM 1499 C C . GLY A 1 199 ? 3.614 18.481 -8.025 1.00 82.12 199 GLY A C 1
ATOM 1500 O O . GLY A 1 199 ? 3.936 19.150 -9.010 1.00 82.12 199 GLY A O 1
ATOM 1501 N N . LEU A 1 200 ? 4.196 17.321 -7.714 1.00 90.31 200 LEU A N 1
ATOM 1502 C CA . LEU A 1 200 ? 5.164 16.655 -8.584 1.00 90.31 200 LEU A CA 1
ATOM 1503 C C . LEU A 1 200 ? 4.427 15.767 -9.590 1.00 90.31 200 LEU A C 1
ATOM 1505 O O . LEU A 1 200 ? 3.351 15.243 -9.316 1.00 90.31 200 LEU A O 1
ATOM 1509 N N . ASN A 1 201 ? 5.010 15.598 -10.770 1.00 90.88 201 ASN A N 1
ATOM 1510 C CA . ASN A 1 201 ? 4.512 14.690 -11.795 1.00 90.88 201 ASN A CA 1
ATOM 1511 C C . ASN A 1 201 ? 5.664 13.835 -12.332 1.00 90.88 201 ASN A C 1
ATOM 1513 O O . ASN A 1 201 ? 6.822 14.040 -11.958 1.00 90.88 201 ASN A O 1
ATOM 1517 N N . TYR A 1 202 ? 5.339 12.895 -13.219 1.00 89.94 202 TYR A N 1
ATOM 1518 C CA . TYR A 1 202 ? 6.315 11.995 -13.838 1.00 89.94 202 TYR A CA 1
ATOM 1519 C C . TYR A 1 202 ? 7.549 12.721 -14.400 1.00 89.94 202 TYR A C 1
ATOM 1521 O O . TYR A 1 202 ? 8.676 12.331 -14.114 1.00 89.94 202 TYR A O 1
ATOM 1529 N N . VAL A 1 203 ? 7.336 13.806 -15.153 1.00 88.25 203 VAL A N 1
ATOM 1530 C CA . VAL A 1 203 ? 8.417 14.551 -15.817 1.00 88.25 203 VAL A CA 1
ATOM 1531 C C . VAL A 1 203 ? 9.339 15.199 -14.787 1.00 88.25 203 VAL A C 1
ATOM 1533 O O . VAL A 1 203 ? 10.558 15.151 -14.918 1.00 88.25 203 VAL A O 1
ATOM 1536 N N . VAL A 1 204 ? 8.772 15.773 -13.723 1.00 89.69 204 VAL A N 1
ATOM 1537 C CA . VAL A 1 204 ? 9.568 16.408 -12.668 1.00 89.69 204 VAL A CA 1
ATOM 1538 C C . VAL A 1 204 ? 10.407 15.380 -11.912 1.00 89.69 204 VAL A C 1
ATOM 1540 O O . VAL A 1 204 ? 11.581 15.639 -11.665 1.00 89.69 204 VAL A O 1
ATOM 1543 N N . VAL A 1 205 ? 9.856 14.212 -11.563 1.00 90.88 205 VAL A N 1
ATOM 1544 C CA . VAL A 1 205 ? 10.642 13.184 -10.854 1.00 90.88 205 VAL A CA 1
ATOM 1545 C C . VAL A 1 205 ? 11.711 12.557 -11.752 1.00 90.88 205 VAL A C 1
ATOM 1547 O O . VAL A 1 205 ? 12.815 12.285 -11.290 1.00 90.88 205 VAL A O 1
ATOM 1550 N N . GLN A 1 206 ? 11.442 12.402 -13.048 1.00 87.94 206 GLN A N 1
ATOM 1551 C CA . GLN A 1 206 ? 12.450 11.977 -14.020 1.00 87.94 206 GLN A CA 1
ATOM 1552 C C . GLN A 1 206 ? 13.604 12.990 -14.099 1.00 87.94 206 GLN A C 1
ATOM 1554 O O . GLN A 1 206 ? 14.774 12.613 -14.052 1.00 87.94 206 GLN A O 1
ATOM 1559 N N . GLU A 1 207 ? 13.284 14.285 -14.146 1.00 88.19 207 GLU A N 1
ATOM 1560 C CA . GLU A 1 207 ? 14.282 15.355 -14.172 1.00 88.19 207 GLU A CA 1
ATOM 1561 C C . GLU A 1 207 ? 15.073 15.452 -12.859 1.00 88.19 207 GLU A C 1
ATOM 1563 O O . GLU A 1 207 ? 16.273 15.718 -12.892 1.00 88.19 207 GLU A O 1
ATOM 1568 N N . MET A 1 208 ? 14.446 15.179 -11.708 1.00 91.12 208 MET A N 1
ATOM 1569 C CA . MET A 1 208 ? 15.141 15.089 -10.416 1.00 91.12 208 MET A CA 1
ATOM 1570 C C . MET A 1 208 ? 16.257 14.036 -10.445 1.00 91.12 208 MET A C 1
ATOM 1572 O O . MET A 1 208 ? 17.376 14.334 -10.030 1.00 91.12 208 MET A O 1
ATOM 1576 N N . HIS A 1 209 ? 15.983 12.835 -10.967 1.00 91.38 209 HIS A N 1
ATOM 1577 C CA . HIS A 1 209 ? 16.992 11.774 -11.113 1.00 91.38 209 HIS A CA 1
ATOM 1578 C C . HIS A 1 209 ? 18.095 12.154 -12.107 1.00 91.38 209 HIS A C 1
ATOM 1580 O O . HIS A 1 209 ? 19.287 12.024 -11.806 1.00 91.38 209 HIS A O 1
ATOM 1586 N N . ARG A 1 210 ? 17.717 12.725 -13.258 1.00 87.50 210 ARG A N 1
ATOM 1587 C CA . ARG A 1 210 ? 18.678 13.189 -14.268 1.00 87.50 210 ARG A CA 1
ATOM 1588 C C . ARG A 1 210 ? 19.620 14.255 -13.705 1.00 87.50 210 ARG A C 1
ATOM 1590 O O . ARG A 1 210 ? 20.830 14.175 -13.903 1.00 87.50 210 ARG A O 1
ATOM 1597 N N . LEU A 1 211 ? 19.077 15.261 -13.019 1.00 88.31 211 LEU A N 1
ATOM 1598 C CA . LEU A 1 211 ? 19.862 16.348 -12.438 1.00 88.31 211 LEU A CA 1
ATOM 1599 C C . LEU A 1 211 ? 20.787 15.846 -11.332 1.00 88.31 211 LEU A C 1
ATOM 1601 O O . LEU A 1 211 ? 21.964 16.213 -11.355 1.00 88.31 211 LEU A O 1
ATOM 1605 N N . ALA A 1 212 ? 20.294 14.968 -10.450 1.00 87.25 212 ALA A N 1
ATOM 1606 C CA . ALA A 1 212 ? 21.097 14.349 -9.397 1.00 87.25 212 ALA A CA 1
ATOM 1607 C C . ALA A 1 212 ? 22.325 13.625 -9.964 1.00 87.25 212 ALA A C 1
ATOM 1609 O O . ALA A 1 212 ? 23.412 13.765 -9.416 1.00 87.25 212 ALA A O 1
ATOM 1610 N N . SER A 1 213 ? 22.181 12.965 -11.117 1.00 82.62 213 SER A N 1
ATOM 1611 C CA . SER A 1 213 ? 23.282 12.270 -11.803 1.00 82.62 213 SER A CA 1
ATOM 1612 C C . SER A 1 213 ? 24.291 13.220 -12.472 1.00 82.62 213 SER A C 1
ATOM 1614 O O . SER A 1 213 ? 25.441 12.866 -12.704 1.00 82.62 213 SER A O 1
ATOM 1616 N N . THR A 1 214 ? 23.890 14.454 -12.805 1.00 80.44 214 THR A N 1
ATOM 1617 C CA . THR A 1 214 ? 24.753 15.427 -13.516 1.00 80.44 214 THR A CA 1
ATOM 1618 C C . THR A 1 214 ? 25.453 16.441 -12.609 1.00 80.44 214 THR A C 1
ATOM 1620 O O . THR A 1 214 ? 26.391 17.108 -13.047 1.00 80.44 214 THR A O 1
ATOM 1623 N N . ALA A 1 215 ? 25.028 16.568 -11.351 1.00 69.38 215 ALA A N 1
ATOM 1624 C CA . ALA A 1 215 ? 25.516 17.562 -10.395 1.00 69.38 215 ALA A CA 1
ATOM 1625 C C . ALA A 1 215 ? 26.482 16.960 -9.355 1.00 69.38 215 ALA A C 1
ATOM 1627 O O . ALA A 1 215 ? 26.275 17.096 -8.157 1.00 69.38 215 ALA A O 1
ATOM 1628 N N . GLY A 1 216 ? 27.548 16.290 -9.808 1.00 70.62 216 GLY A N 1
ATOM 1629 C CA . GLY A 1 216 ? 28.484 15.589 -8.910 1.00 70.62 216 GLY A CA 1
ATOM 1630 C C . GLY A 1 216 ? 28.024 14.192 -8.473 1.00 70.62 216 GLY A C 1
ATOM 1631 O O . GLY A 1 216 ? 28.678 13.599 -7.624 1.00 70.62 216 GLY A O 1
ATOM 1632 N N . ASP A 1 217 ? 26.953 13.697 -9.099 1.00 80.62 217 ASP A N 1
ATOM 1633 C CA . ASP A 1 217 ? 26.303 12.399 -8.897 1.00 80.62 217 ASP A CA 1
ATOM 1634 C C . ASP A 1 217 ? 25.888 12.113 -7.448 1.00 80.62 217 ASP A C 1
ATOM 1636 O O . ASP A 1 217 ? 26.556 11.418 -6.694 1.00 80.62 217 ASP A O 1
ATOM 1640 N N . GLU A 1 218 ? 24.758 12.687 -7.037 1.00 84.44 218 GLU A N 1
ATOM 1641 C CA . GLU A 1 218 ? 24.181 12.448 -5.706 1.00 84.44 218 GLU A CA 1
ATOM 1642 C C . GLU A 1 218 ? 23.416 11.119 -5.622 1.00 84.44 218 GLU A C 1
ATOM 1644 O O . GLU A 1 218 ? 23.108 10.650 -4.523 1.00 84.44 218 GLU A O 1
ATOM 1649 N N . ALA A 1 219 ? 23.064 10.549 -6.778 1.00 88.38 219 ALA A N 1
ATOM 1650 C CA . ALA A 1 219 ? 22.176 9.401 -6.890 1.00 88.38 219 ALA A CA 1
ATOM 1651 C C . ALA A 1 219 ? 22.929 8.085 -7.110 1.00 88.38 219 ALA A C 1
ATOM 1653 O O . ALA A 1 219 ? 22.418 7.053 -6.687 1.00 88.38 219 ALA A O 1
ATOM 1654 N N . HIS A 1 220 ? 24.112 8.113 -7.726 1.00 88.94 220 HIS A N 1
ATOM 1655 C CA . HIS A 1 220 ? 24.890 6.937 -8.123 1.00 88.94 220 HIS A CA 1
ATOM 1656 C C . HIS A 1 220 ? 26.367 7.105 -7.771 1.00 88.94 220 HIS A C 1
ATOM 1658 O O . HIS A 1 220 ? 26.856 8.212 -7.545 1.00 88.94 220 HIS A O 1
ATOM 1664 N N . MET A 1 221 ? 27.093 5.989 -7.738 1.00 81.12 221 MET A N 1
ATOM 1665 C CA . MET A 1 221 ? 28.541 5.897 -7.539 1.00 81.12 221 MET A CA 1
ATOM 1666 C C . MET A 1 221 ? 29.038 6.598 -6.263 1.00 81.12 221 MET A C 1
ATOM 1668 O O . MET A 1 221 ? 30.198 7.011 -6.178 1.00 81.12 221 MET A O 1
ATOM 1672 N N . GLN A 1 222 ? 28.158 6.758 -5.273 1.00 78.25 222 GLN A N 1
ATOM 1673 C CA . GLN A 1 222 ? 28.387 7.485 -4.026 1.00 78.25 222 GLN A CA 1
ATOM 1674 C C . GLN A 1 222 ? 27.656 6.799 -2.855 1.00 78.25 222 GLN A C 1
ATOM 1676 O O . GLN A 1 222 ? 26.675 6.085 -3.072 1.00 78.25 222 GLN A O 1
ATOM 1681 N N . PRO A 1 223 ? 28.039 7.066 -1.585 1.00 78.38 223 PRO A N 1
ATOM 1682 C CA . PRO A 1 223 ? 27.404 6.459 -0.401 1.00 78.38 223 PRO A CA 1
ATOM 1683 C C . PRO A 1 223 ? 25.896 6.672 -0.271 1.00 78.38 223 PRO A C 1
ATOM 1685 O O . PRO A 1 223 ? 25.228 5.970 0.489 1.00 78.38 223 PRO A O 1
ATOM 1688 N N . ALA A 1 224 ? 25.363 7.680 -0.958 1.00 84.69 224 ALA A N 1
ATOM 1689 C CA . ALA A 1 224 ? 23.951 8.004 -0.919 1.00 84.69 224 ALA A CA 1
ATOM 1690 C C . ALA A 1 224 ? 23.103 7.138 -1.861 1.00 84.69 224 ALA A C 1
ATOM 1692 O O . ALA A 1 224 ? 21.887 7.233 -1.761 1.00 84.69 224 ALA A O 1
ATOM 1693 N N . PHE A 1 225 ? 23.676 6.281 -2.718 1.00 87.31 225 PHE A N 1
ATOM 1694 C CA . PHE A 1 225 ? 22.927 5.522 -3.732 1.00 87.31 225 PHE A CA 1
ATOM 1695 C C . PHE A 1 225 ? 21.642 4.874 -3.182 1.00 87.31 225 PHE A C 1
ATOM 1697 O O . PHE A 1 225 ? 20.536 5.167 -3.648 1.00 87.31 225 PHE A O 1
ATOM 1704 N N . LEU A 1 226 ? 21.753 4.074 -2.117 1.00 88.94 226 LEU A N 1
ATOM 1705 C CA . LEU A 1 226 ? 20.607 3.385 -1.512 1.00 88.94 226 LEU A CA 1
ATOM 1706 C C . LEU A 1 226 ? 19.609 4.337 -0.830 1.00 88.94 226 LEU A C 1
ATOM 1708 O O . LEU A 1 226 ? 18.393 4.141 -0.914 1.00 88.94 226 LEU A O 1
ATOM 1712 N N . THR A 1 227 ? 20.093 5.357 -0.116 1.00 91.00 227 THR A N 1
ATOM 1713 C CA . THR A 1 227 ? 19.234 6.283 0.644 1.00 91.00 227 THR A CA 1
ATOM 1714 C C . THR A 1 227 ? 18.548 7.295 -0.265 1.00 91.00 227 THR A C 1
ATOM 1716 O O . THR A 1 227 ? 17.363 7.571 -0.067 1.00 91.00 227 THR A O 1
ATOM 1719 N N . TRP A 1 228 ? 19.250 7.784 -1.287 1.00 93.69 228 TRP A N 1
ATOM 1720 C CA . TRP A 1 228 ? 18.734 8.650 -2.340 1.00 93.69 228 TRP A CA 1
ATOM 1721 C C . TRP A 1 228 ? 17.600 7.943 -3.084 1.00 93.69 228 TRP A C 1
ATOM 1723 O O . TRP A 1 228 ? 16.478 8.452 -3.105 1.00 93.69 228 TRP A O 1
ATOM 1733 N N . HIS A 1 229 ? 17.824 6.714 -3.571 1.00 95.69 229 HIS A N 1
ATOM 1734 C CA . HIS A 1 229 ? 16.788 5.954 -4.278 1.00 95.69 229 HIS A CA 1
ATOM 1735 C C . HIS A 1 229 ? 15.622 5.564 -3.362 1.00 95.69 229 HIS A C 1
ATOM 1737 O O . HIS A 1 229 ? 14.465 5.629 -3.776 1.00 95.69 229 HIS A O 1
ATOM 1743 N N . ARG A 1 230 ? 15.865 5.238 -2.084 1.00 95.81 230 ARG A N 1
ATOM 1744 C CA . ARG A 1 230 ? 14.775 4.995 -1.122 1.00 95.81 230 ARG A CA 1
ATOM 1745 C C . ARG A 1 230 ? 13.899 6.234 -0.923 1.00 95.81 230 ARG A C 1
ATOM 1747 O O . ARG A 1 230 ? 12.674 6.104 -0.902 1.00 95.81 230 ARG A O 1
ATOM 1754 N N . ALA A 1 231 ? 14.504 7.413 -0.775 1.00 96.06 231 ALA A N 1
ATOM 1755 C CA . ALA A 1 231 ? 13.774 8.671 -0.643 1.00 96.06 231 ALA A CA 1
ATOM 1756 C C . ALA A 1 231 ? 13.019 9.025 -1.935 1.00 96.06 231 ALA A C 1
ATOM 1758 O O . ALA A 1 231 ? 11.851 9.409 -1.871 1.00 96.06 231 ALA A O 1
ATOM 1759 N N . PHE A 1 232 ? 13.648 8.816 -3.094 1.00 96.44 232 PHE A N 1
ATOM 1760 C CA . PHE A 1 232 ? 13.044 8.993 -4.412 1.00 96.44 232 PHE A CA 1
ATOM 1761 C C . PHE A 1 232 ? 11.803 8.110 -4.600 1.00 96.44 232 PHE A C 1
ATOM 1763 O O . PHE A 1 232 ? 10.723 8.606 -4.916 1.00 96.44 232 PHE A O 1
ATOM 1770 N N . LEU A 1 233 ? 11.915 6.809 -4.320 1.00 97.19 233 LEU A N 1
ATOM 1771 C CA . LEU A 1 233 ? 10.803 5.862 -4.423 1.00 97.19 233 LEU A CA 1
ATOM 1772 C C . LEU A 1 233 ? 9.684 6.172 -3.420 1.00 97.19 233 LEU A C 1
ATOM 1774 O O . LEU A 1 233 ? 8.511 6.048 -3.762 1.00 97.19 233 LEU A O 1
ATOM 1778 N N . LEU A 1 234 ? 10.017 6.605 -2.197 1.00 96.25 234 LEU A N 1
ATOM 1779 C CA . LEU A 1 234 ? 9.021 7.051 -1.214 1.00 96.25 234 LEU A CA 1
ATOM 1780 C C . LEU A 1 234 ? 8.254 8.286 -1.705 1.00 96.25 234 LEU A C 1
ATOM 1782 O O . LEU A 1 234 ? 7.044 8.385 -1.506 1.00 96.25 234 LEU A O 1
ATOM 1786 N N . LEU A 1 235 ? 8.951 9.229 -2.337 1.00 96.31 235 LEU A N 1
ATOM 1787 C CA . LEU A 1 235 ? 8.341 10.410 -2.932 1.00 96.31 235 LEU A CA 1
ATOM 1788 C C . LEU A 1 235 ? 7.404 10.028 -4.086 1.00 96.31 235 LEU A C 1
ATOM 1790 O O . LEU A 1 235 ? 6.253 10.458 -4.084 1.00 96.31 235 LEU A O 1
ATOM 1794 N N . VAL A 1 236 ? 7.841 9.162 -5.006 1.00 96.31 236 VAL A N 1
ATOM 1795 C CA . VAL A 1 236 ? 6.993 8.648 -6.097 1.00 96.31 236 VAL A CA 1
ATOM 1796 C C . VAL A 1 236 ? 5.760 7.930 -5.545 1.00 96.31 236 VAL A C 1
ATOM 1798 O O . VAL A 1 236 ? 4.642 8.234 -5.951 1.00 96.31 236 VAL A O 1
ATOM 1801 N N . GLU A 1 237 ? 5.930 7.023 -4.582 1.00 96.81 237 GLU A N 1
ATOM 1802 C CA . GLU A 1 237 ? 4.820 6.279 -3.977 1.00 96.81 237 GLU A CA 1
ATOM 1803 C C . GLU A 1 237 ? 3.784 7.214 -3.331 1.00 96.81 237 GLU A C 1
ATOM 1805 O O . GLU A 1 237 ? 2.583 7.024 -3.521 1.00 96.81 237 GLU A O 1
ATOM 1810 N N . ARG A 1 238 ? 4.223 8.277 -2.643 1.00 94.06 238 ARG A N 1
ATOM 1811 C CA . ARG A 1 238 ? 3.325 9.297 -2.074 1.00 94.06 238 ARG A CA 1
ATOM 1812 C C . ARG A 1 238 ? 2.555 10.070 -3.143 1.00 94.06 238 ARG A C 1
ATOM 1814 O O . ARG A 1 238 ? 1.387 10.389 -2.934 1.00 94.06 238 ARG A O 1
ATOM 1821 N N . GLU A 1 239 ? 3.177 10.378 -4.277 1.00 94.88 239 GLU A N 1
ATOM 1822 C CA . GLU A 1 239 ? 2.499 11.056 -5.387 1.00 94.88 239 GLU A CA 1
ATOM 1823 C C . GLU A 1 239 ? 1.455 10.156 -6.065 1.00 94.88 239 GLU A C 1
ATOM 1825 O O . GLU A 1 239 ? 0.373 10.640 -6.408 1.00 94.88 239 GLU A O 1
ATOM 1830 N N . LEU A 1 240 ? 1.731 8.850 -6.189 1.00 93.88 240 LEU A N 1
ATOM 1831 C CA . LEU A 1 240 ? 0.752 7.855 -6.646 1.00 93.88 240 LEU A CA 1
ATOM 1832 C C . LEU A 1 240 ? -0.418 7.729 -5.658 1.00 93.88 240 LEU A C 1
ATOM 1834 O O . LEU A 1 240 ? -1.574 7.697 -6.073 1.00 93.88 240 LEU A O 1
ATOM 1838 N N . GLN A 1 241 ? -0.141 7.741 -4.353 1.00 92.69 241 GLN A N 1
ATOM 1839 C CA . GLN A 1 241 ? -1.164 7.642 -3.305 1.00 92.69 241 GLN A CA 1
ATOM 1840 C C . GLN A 1 241 ? -2.066 8.877 -3.203 1.00 92.69 241 GLN A C 1
ATOM 1842 O O . GLN A 1 241 ? -3.199 8.768 -2.747 1.00 92.69 241 GLN A O 1
ATOM 1847 N N . GLN A 1 242 ? -1.616 10.047 -3.669 1.00 89.19 242 GLN A N 1
ATOM 1848 C CA . GLN A 1 242 ? -2.496 11.214 -3.827 1.00 89.19 242 GLN A CA 1
ATOM 1849 C C . GLN A 1 242 ? -3.530 11.029 -4.953 1.00 89.19 242 GLN A C 1
ATOM 1851 O O . GLN A 1 242 ? -4.522 11.755 -4.991 1.00 89.19 242 GLN A O 1
ATOM 1856 N N . ILE A 1 243 ? -3.288 10.106 -5.889 1.00 89.44 243 ILE A N 1
ATOM 1857 C CA . ILE A 1 243 ? -4.205 9.778 -6.990 1.00 89.44 243 ILE A CA 1
ATOM 1858 C C . ILE A 1 243 ? -5.135 8.642 -6.571 1.00 89.44 243 ILE A C 1
ATOM 1860 O O . ILE A 1 243 ? -6.348 8.750 -6.735 1.00 89.44 243 ILE A O 1
ATOM 1864 N N . ASP A 1 244 ? -4.560 7.565 -6.040 1.00 89.38 244 ASP A N 1
ATOM 1865 C CA . ASP A 1 244 ? -5.284 6.419 -5.501 1.00 89.38 244 ASP A CA 1
ATOM 1866 C C . ASP A 1 244 ? -4.621 5.990 -4.183 1.00 89.38 244 ASP A C 1
ATOM 1868 O O . ASP A 1 244 ? -3.562 5.349 -4.203 1.00 89.38 244 ASP A O 1
ATOM 1872 N N . PRO A 1 245 ? -5.226 6.321 -3.028 1.00 90.06 245 PRO A N 1
ATOM 1873 C CA . PRO A 1 245 ? -4.653 5.978 -1.737 1.00 90.06 245 PRO A CA 1
ATOM 1874 C C . PRO A 1 245 ? -4.552 4.463 -1.493 1.00 90.06 245 PRO A C 1
ATOM 1876 O O . PRO A 1 245 ? -3.857 4.062 -0.575 1.00 90.06 245 PRO A O 1
ATOM 1879 N N . SER A 1 246 ? -5.145 3.583 -2.298 1.00 90.31 246 SER A N 1
ATOM 1880 C CA . SER A 1 246 ? -4.970 2.131 -2.134 1.00 90.31 246 SER A CA 1
ATOM 1881 C C . SER A 1 246 ? -3.682 1.576 -2.767 1.00 90.31 246 SER A C 1
ATOM 1883 O O . SER A 1 246 ? -3.310 0.428 -2.517 1.00 90.31 246 SER A O 1
ATOM 1885 N N . VAL A 1 247 ? -2.969 2.368 -3.575 1.00 92.56 247 VAL A N 1
ATOM 1886 C CA . VAL A 1 247 ? -1.808 1.903 -4.355 1.00 92.56 247 VAL A CA 1
ATOM 1887 C C . VAL A 1 247 ? -0.516 1.869 -3.529 1.00 92.56 247 VAL A C 1
ATOM 1889 O O . VAL A 1 247 ? -0.209 2.776 -2.752 1.00 92.56 247 VAL A O 1
ATOM 1892 N N . ALA A 1 248 ? 0.286 0.824 -3.747 1.00 94.75 248 ALA A N 1
ATOM 1893 C CA . ALA A 1 248 ? 1.668 0.718 -3.284 1.00 94.75 248 ALA A CA 1
ATOM 1894 C C . ALA A 1 248 ? 2.633 0.640 -4.477 1.00 94.75 248 ALA A C 1
ATOM 1896 O O . ALA A 1 248 ? 2.257 0.225 -5.574 1.00 94.75 248 ALA A O 1
ATOM 1897 N N . LEU A 1 249 ? 3.895 1.006 -4.258 1.00 97.06 249 LEU A N 1
ATOM 1898 C CA . LEU A 1 249 ? 4.952 0.856 -5.253 1.00 97.06 249 LEU A CA 1
ATOM 1899 C C . LEU A 1 249 ? 5.526 -0.566 -5.183 1.00 97.06 249 LEU A C 1
ATOM 1901 O O . LEU A 1 249 ? 6.365 -0.876 -4.340 1.00 97.06 249 LEU A O 1
ATOM 1905 N N . HIS A 1 250 ? 5.020 -1.452 -6.038 1.00 97.44 250 HIS A N 1
ATOM 1906 C CA . HIS A 1 250 ? 5.429 -2.858 -6.112 1.00 97.44 250 HIS A CA 1
ATOM 1907 C C . HIS A 1 250 ? 6.872 -3.022 -6.620 1.00 97.44 250 HIS A C 1
ATOM 1909 O O . HIS A 1 250 ? 7.437 -2.099 -7.206 1.00 97.44 250 HIS A O 1
ATOM 1915 N N . TYR A 1 251 ? 7.469 -4.191 -6.385 1.00 96.62 251 TYR A N 1
ATOM 1916 C CA . TYR A 1 251 ? 8.845 -4.485 -6.792 1.00 96.62 251 TYR A CA 1
ATOM 1917 C C . TYR A 1 251 ? 8.890 -5.571 -7.863 1.00 96.62 251 TYR A C 1
ATOM 1919 O O . TYR A 1 251 ? 8.065 -6.483 -7.871 1.00 96.62 251 TYR A O 1
ATOM 1927 N N . TRP A 1 252 ? 9.869 -5.476 -8.756 1.00 94.38 252 TRP A N 1
ATOM 1928 C CA . TRP A 1 252 ? 10.234 -6.555 -9.664 1.00 94.38 252 TRP A CA 1
ATOM 1929 C C . TRP A 1 252 ? 11.350 -7.371 -9.015 1.00 94.38 252 TRP A C 1
ATOM 1931 O O . TRP A 1 252 ? 12.404 -6.829 -8.694 1.00 94.38 252 TRP A O 1
ATOM 1941 N N . ASP A 1 253 ? 11.074 -8.650 -8.793 1.00 90.88 253 ASP A N 1
ATOM 1942 C CA . ASP A 1 253 ? 12.052 -9.653 -8.375 1.00 90.88 253 ASP A CA 1
ATOM 1943 C C . ASP A 1 253 ? 12.835 -10.097 -9.614 1.00 90.88 253 ASP A C 1
ATOM 1945 O O . ASP A 1 253 ? 12.374 -10.926 -10.399 1.00 90.88 253 ASP A O 1
ATOM 1949 N N . TRP A 1 254 ? 13.917 -9.379 -9.896 1.00 87.00 254 TRP A N 1
ATOM 1950 C CA . TRP A 1 254 ? 14.571 -9.364 -11.205 1.00 87.00 254 TRP A CA 1
ATOM 1951 C C . TRP A 1 254 ? 15.571 -10.496 -11.418 1.00 87.00 254 TRP A C 1
ATOM 1953 O O . TRP A 1 254 ? 16.031 -10.675 -12.540 1.00 87.00 254 TRP A O 1
ATOM 1963 N N . ASP A 1 255 ? 15.883 -11.263 -10.377 1.00 84.56 255 ASP A N 1
ATOM 1964 C CA . ASP A 1 255 ? 16.660 -12.502 -10.436 1.00 84.56 255 ASP A CA 1
ATOM 1965 C C . ASP A 1 255 ? 15.787 -13.741 -10.698 1.00 84.56 255 ASP A C 1
ATOM 1967 O O . ASP A 1 255 ? 16.277 -14.870 -10.712 1.00 84.56 255 ASP A O 1
ATOM 1971 N N . ALA A 1 256 ? 14.492 -13.536 -10.940 1.00 88.12 256 ALA A N 1
ATOM 1972 C CA . ALA A 1 256 ? 13.532 -14.577 -11.249 1.00 88.12 256 ALA A CA 1
ATOM 1973 C C . ALA A 1 256 ? 12.758 -14.269 -12.537 1.00 88.12 256 ALA A C 1
ATOM 1975 O O . ALA A 1 256 ? 12.640 -13.129 -12.990 1.00 88.12 256 ALA A O 1
ATOM 1976 N N . ALA A 1 257 ? 12.166 -15.319 -13.107 1.00 91.00 257 ALA A N 1
ATOM 1977 C CA . ALA A 1 257 ? 11.255 -15.199 -14.235 1.00 91.00 257 ALA A CA 1
ATOM 1978 C C . ALA A 1 257 ? 10.070 -14.271 -13.901 1.00 91.00 257 ALA A C 1
ATOM 1980 O O . ALA A 1 257 ? 9.359 -14.481 -12.911 1.00 91.00 257 ALA A O 1
ATOM 1981 N N . ALA A 1 258 ? 9.792 -13.303 -14.778 1.00 93.00 258 ALA A N 1
ATOM 1982 C CA . ALA A 1 258 ? 8.731 -12.311 -14.609 1.00 93.00 258 ALA A CA 1
ATOM 1983 C C . ALA A 1 258 ? 7.614 -12.409 -15.679 1.00 93.00 258 ALA A C 1
ATOM 1985 O O . ALA A 1 258 ? 7.261 -11.400 -16.306 1.00 93.00 258 ALA A O 1
ATOM 1986 N N . PRO A 1 259 ? 7.005 -13.598 -15.895 1.00 92.88 259 PRO A N 1
ATOM 1987 C CA . PRO A 1 259 ? 6.040 -13.833 -16.970 1.00 92.88 259 PRO A CA 1
ATOM 1988 C C . PRO A 1 259 ? 4.746 -13.022 -16.844 1.00 92.88 259 PRO A C 1
ATOM 1990 O O . PRO A 1 259 ? 4.023 -12.892 -17.827 1.00 92.88 259 PRO A O 1
ATOM 1993 N N . TYR A 1 260 ? 4.437 -12.476 -15.664 1.00 95.88 260 TYR A N 1
ATOM 1994 C CA . TYR A 1 260 ? 3.233 -11.672 -15.446 1.00 95.88 260 TYR A CA 1
ATOM 1995 C C . TYR A 1 260 ? 3.501 -10.162 -15.475 1.00 95.88 260 TYR A C 1
ATOM 1997 O O . TYR A 1 260 ? 2.558 -9.391 -15.652 1.00 95.88 260 TYR A O 1
ATOM 2005 N N . ILE A 1 261 ? 4.766 -9.727 -15.375 1.00 95.69 261 ILE A N 1
ATOM 2006 C CA . ILE A 1 261 ? 5.154 -8.307 -15.456 1.00 95.69 261 ILE A CA 1
ATOM 2007 C C . ILE A 1 261 ? 5.246 -7.854 -16.916 1.00 95.69 261 ILE A C 1
ATOM 2009 O O . ILE A 1 261 ? 4.662 -6.836 -17.295 1.00 95.69 261 ILE A O 1
ATOM 2013 N N . PHE A 1 262 ? 5.949 -8.619 -17.751 1.00 93.25 262 PHE A N 1
ATOM 2014 C CA . PHE A 1 262 ? 6.234 -8.264 -19.146 1.00 93.25 262 PHE A CA 1
ATOM 2015 C C . PHE A 1 262 ? 5.172 -8.813 -20.102 1.00 93.25 262 PHE A C 1
ATOM 2017 O O . PHE A 1 262 ? 5.453 -9.566 -21.030 1.00 93.25 262 PHE A O 1
ATOM 2024 N N . THR A 1 263 ? 3.924 -8.429 -19.845 1.00 94.12 263 THR A N 1
ATOM 2025 C CA . THR A 1 263 ? 2.756 -8.765 -20.668 1.00 94.12 263 THR A CA 1
ATOM 2026 C C . THR A 1 263 ? 2.158 -7.509 -21.292 1.00 94.12 263 THR A C 1
ATOM 2028 O O . THR A 1 263 ? 2.352 -6.400 -20.787 1.00 94.12 263 THR A O 1
ATOM 2031 N N . GLU A 1 264 ? 1.377 -7.677 -22.362 1.00 94.00 264 GLU A N 1
ATOM 2032 C CA . GLU A 1 264 ? 0.658 -6.578 -23.022 1.00 94.00 264 GLU A CA 1
ATOM 2033 C C . GLU A 1 264 ? -0.279 -5.806 -22.072 1.00 94.00 264 GLU A C 1
ATOM 2035 O O . GLU A 1 264 ? -0.503 -4.610 -22.262 1.00 94.00 264 GLU A O 1
ATOM 2040 N N . ASP A 1 265 ? -0.785 -6.457 -21.022 1.00 94.25 265 ASP A N 1
ATOM 2041 C CA . ASP A 1 265 ? -1.712 -5.876 -20.043 1.00 94.25 265 ASP A CA 1
ATOM 2042 C C . ASP A 1 265 ? -1.026 -5.277 -18.807 1.00 94.25 265 ASP A C 1
ATOM 2044 O O . ASP A 1 265 ? -1.711 -4.716 -17.952 1.00 94.25 265 ASP A O 1
ATOM 2048 N N . PHE A 1 266 ? 0.302 -5.385 -18.683 1.00 95.56 266 PHE A N 1
ATOM 2049 C CA . PHE A 1 266 ? 1.046 -4.788 -17.574 1.00 95.56 266 PHE A CA 1
ATOM 2050 C C . PHE A 1 266 ? 2.152 -3.846 -18.058 1.00 95.56 266 PHE A C 1
ATOM 2052 O O . PHE A 1 266 ? 1.845 -2.763 -18.556 1.00 95.56 266 PHE A O 1
ATOM 2059 N N . MET A 1 267 ? 3.427 -4.211 -17.907 1.00 94.75 267 MET A N 1
ATOM 2060 C CA . MET A 1 267 ? 4.543 -3.323 -18.241 1.00 94.75 267 MET A CA 1
ATOM 2061 C C . MET A 1 267 ? 4.898 -3.329 -19.730 1.00 94.75 267 MET A C 1
ATOM 2063 O O . MET A 1 267 ? 5.764 -2.549 -20.127 1.00 94.75 267 MET A O 1
ATOM 2067 N N . GLY A 1 268 ? 4.230 -4.144 -20.549 1.00 92.75 268 GLY A N 1
ATOM 2068 C CA . GLY A 1 268 ? 4.446 -4.285 -21.987 1.00 92.75 268 GLY A CA 1
ATOM 2069 C C . GLY A 1 268 ? 5.272 -5.527 -22.313 1.00 92.75 268 GLY A C 1
ATOM 2070 O O . GLY A 1 268 ? 6.301 -5.772 -21.678 1.00 92.75 268 GLY A O 1
ATOM 2071 N N . ALA A 1 269 ? 4.813 -6.299 -23.296 1.00 91.69 269 ALA A N 1
ATOM 2072 C CA . ALA A 1 269 ? 5.504 -7.480 -23.807 1.00 91.69 269 ALA A CA 1
ATOM 2073 C C . ALA A 1 269 ? 6.694 -7.088 -24.706 1.00 91.69 269 ALA A C 1
ATOM 2075 O O . ALA A 1 269 ? 6.748 -5.945 -25.181 1.00 91.69 269 ALA A O 1
ATOM 2076 N N . PRO A 1 270 ? 7.653 -8.000 -24.961 1.00 87.81 270 PRO A N 1
ATOM 2077 C CA . PRO A 1 270 ? 8.768 -7.737 -25.866 1.00 87.81 270 PRO A CA 1
ATOM 2078 C C . PRO A 1 270 ? 8.309 -7.212 -27.234 1.00 87.81 270 PRO A C 1
ATOM 2080 O O . PRO A 1 270 ? 7.403 -7.757 -27.861 1.00 87.81 270 PRO A O 1
ATOM 2083 N N . GLY A 1 271 ? 8.941 -6.131 -27.690 1.00 82.94 271 GLY A N 1
ATOM 2084 C CA . GLY A 1 271 ? 8.637 -5.494 -28.968 1.00 82.94 271 GLY A CA 1
ATOM 2085 C C . GLY A 1 271 ? 9.028 -6.335 -30.183 1.00 82.94 271 GLY A C 1
ATOM 2086 O O . GLY A 1 271 ? 10.013 -7.072 -30.162 1.00 82.94 271 GLY A O 1
ATOM 2087 N N . ALA A 1 272 ? 8.311 -6.162 -31.294 1.00 74.06 272 ALA A N 1
ATOM 2088 C CA . ALA A 1 272 ? 8.712 -6.713 -32.585 1.00 74.06 272 ALA A CA 1
ATOM 2089 C C . ALA A 1 272 ? 9.646 -5.722 -33.304 1.00 74.06 272 ALA A C 1
ATOM 2091 O O . ALA A 1 272 ? 9.185 -4.667 -33.735 1.00 74.06 272 ALA A O 1
ATOM 2092 N N . GLY A 1 273 ? 10.946 -6.021 -33.459 1.00 64.56 273 GLY A N 1
ATOM 2093 C CA . GLY A 1 273 ? 11.807 -5.095 -34.221 1.00 64.56 273 GLY A CA 1
ATOM 2094 C C . GLY A 1 273 ? 13.333 -5.175 -34.110 1.00 64.56 273 GLY A C 1
ATOM 2095 O O . GLY A 1 273 ? 13.985 -4.170 -34.375 1.00 64.56 273 GLY A O 1
ATOM 2096 N N . GLY A 1 274 ? 13.931 -6.322 -33.7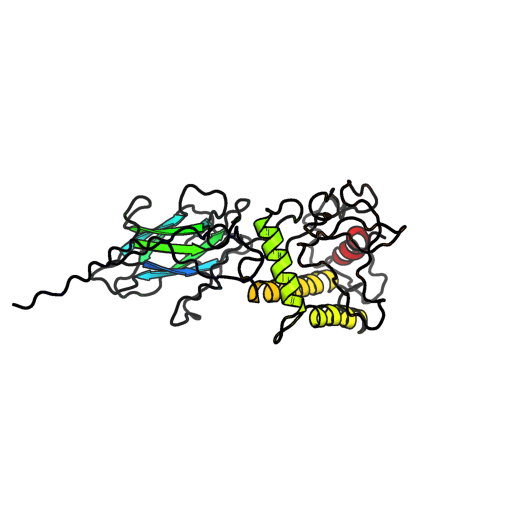79 1.00 68.12 274 GLY A N 1
ATOM 2097 C CA . GLY A 1 274 ? 15.385 -6.432 -33.561 1.00 68.12 274 GLY A CA 1
ATOM 2098 C C . GLY A 1 274 ? 15.760 -6.244 -32.088 1.00 68.12 274 GLY A C 1
ATOM 2099 O O . GLY A 1 274 ? 14.873 -6.222 -31.253 1.00 68.12 274 GLY A O 1
ATOM 2100 N N . PHE A 1 275 ? 17.053 -6.127 -31.761 1.00 74.94 275 PHE A N 1
ATOM 2101 C CA . PHE A 1 275 ? 17.555 -6.206 -30.373 1.00 74.94 275 PHE A CA 1
ATOM 2102 C C . PHE A 1 275 ? 16.973 -5.173 -29.391 1.00 74.94 275 PHE A C 1
ATOM 2104 O O . PHE A 1 275 ? 16.980 -5.414 -28.188 1.00 74.94 275 PHE A O 1
ATOM 2111 N N . VAL A 1 276 ? 16.490 -4.028 -29.887 1.00 82.81 276 VAL A N 1
ATOM 2112 C CA . VAL A 1 276 ? 15.842 -2.978 -29.090 1.00 82.81 276 VAL A CA 1
ATOM 2113 C C . VAL A 1 276 ? 14.572 -2.528 -29.806 1.00 82.81 276 VAL A C 1
ATOM 2115 O O . VAL A 1 276 ? 14.639 -2.066 -30.947 1.00 82.81 276 VAL A O 1
ATOM 2118 N N . ALA A 1 277 ? 13.426 -2.628 -29.135 1.00 86.50 277 ALA A N 1
ATOM 2119 C CA . ALA A 1 277 ? 12.117 -2.331 -29.711 1.00 86.50 277 ALA A CA 1
ATOM 2120 C C . ALA A 1 277 ? 11.178 -1.656 -28.696 1.00 86.50 277 ALA A C 1
ATOM 2122 O O . ALA A 1 277 ? 11.417 -1.679 -27.486 1.00 86.50 277 ALA A O 1
ATOM 2123 N N . GLU A 1 278 ? 10.116 -1.030 -29.203 1.00 87.38 278 GLU A N 1
ATOM 2124 C CA . GLU A 1 278 ? 9.035 -0.505 -28.366 1.00 87.38 278 GLU A CA 1
ATOM 2125 C C . GLU A 1 278 ? 8.210 -1.672 -27.793 1.00 87.38 278 GLU A C 1
ATOM 2127 O O . GLU A 1 278 ? 7.848 -2.574 -28.558 1.00 87.38 278 GLU A O 1
ATOM 2132 N N . PRO A 1 279 ? 7.925 -1.700 -26.477 1.00 90.31 279 PRO A N 1
ATOM 2133 C CA . PRO A 1 279 ? 7.107 -2.751 -25.883 1.00 90.31 279 PRO A CA 1
ATOM 2134 C C . PRO A 1 279 ? 5.707 -2.820 -26.499 1.00 90.31 279 PRO A C 1
ATOM 2136 O O . PRO A 1 279 ? 5.090 -1.797 -26.799 1.00 90.31 279 PRO A O 1
ATOM 2139 N N . GLN A 1 280 ? 5.175 -4.032 -26.640 1.00 91.19 280 GLN A N 1
ATOM 2140 C CA . GLN A 1 280 ? 3.806 -4.234 -27.105 1.00 91.19 280 GLN A CA 1
ATOM 2141 C C . GLN A 1 280 ? 2.833 -4.099 -25.937 1.00 91.19 280 GLN A C 1
ATOM 2143 O O . GLN A 1 280 ? 3.009 -4.715 -24.885 1.00 91.19 280 GLN A O 1
ATOM 2148 N N . PHE A 1 281 ? 1.787 -3.305 -26.139 1.00 92.31 281 PHE A N 1
ATOM 2149 C CA . PHE A 1 281 ? 0.730 -3.067 -25.165 1.00 92.31 281 PHE A CA 1
ATOM 2150 C C . PHE A 1 281 ? -0.624 -3.429 -25.761 1.00 92.31 281 PHE A C 1
ATOM 2152 O O . PHE A 1 281 ? -0.874 -3.181 -26.944 1.00 92.31 281 PHE A O 1
ATOM 2159 N N . SER A 1 282 ? -1.524 -3.943 -24.925 1.00 93.25 282 SER A N 1
ATOM 2160 C CA . SER A 1 282 ? -2.905 -4.152 -25.338 1.00 93.25 282 SER A CA 1
ATOM 2161 C C . SER A 1 282 ? -3.581 -2.792 -25.566 1.00 93.25 282 SER A C 1
ATOM 2163 O O . SER A 1 282 ? -3.232 -1.808 -24.904 1.00 93.25 282 SER A O 1
ATOM 2165 N N . PRO A 1 283 ? -4.588 -2.688 -26.457 1.00 90.12 283 PRO A N 1
ATOM 2166 C CA . PRO A 1 283 ? -5.294 -1.426 -26.706 1.00 90.12 283 PRO A CA 1
ATOM 2167 C C . PRO A 1 283 ? -5.952 -0.804 -25.464 1.00 90.12 283 PRO A C 1
ATOM 2169 O O . PRO A 1 283 ? -6.301 0.375 -25.469 1.00 90.12 283 PRO A O 1
ATOM 2172 N N . THR A 1 284 ? -6.159 -1.603 -24.415 1.00 86.88 284 THR A N 1
ATOM 2173 C CA . THR A 1 284 ? -6.752 -1.191 -23.139 1.00 86.88 284 THR A CA 1
ATOM 2174 C C . THR A 1 284 ? -5.722 -0.847 -22.068 1.00 86.88 284 THR A C 1
ATOM 2176 O O . THR A 1 284 ? -6.108 -0.315 -21.025 1.00 86.88 284 THR A O 1
ATOM 2179 N N . ASN A 1 285 ? -4.436 -1.125 -22.296 1.00 90.56 285 ASN A N 1
ATOM 2180 C CA . ASN A 1 285 ? -3.390 -0.819 -21.332 1.00 90.56 285 ASN A CA 1
ATOM 2181 C C . ASN A 1 285 ? -3.226 0.711 -21.183 1.00 90.56 285 ASN A C 1
ATOM 2183 O O . ASN A 1 285 ? -3.009 1.400 -22.182 1.00 90.56 285 ASN A O 1
ATOM 2187 N N . PRO A 1 286 ? -3.281 1.276 -19.960 1.00 88.88 286 PRO A N 1
ATOM 2188 C CA . PRO A 1 286 ? -3.124 2.715 -19.733 1.00 88.88 286 PRO A CA 1
ATOM 2189 C C . PRO A 1 286 ? -1.789 3.319 -20.195 1.00 88.88 286 PRO A C 1
ATOM 2191 O O . PRO A 1 286 ? -1.719 4.542 -20.357 1.00 88.88 286 PRO A O 1
ATOM 2194 N N . LEU A 1 287 ? -0.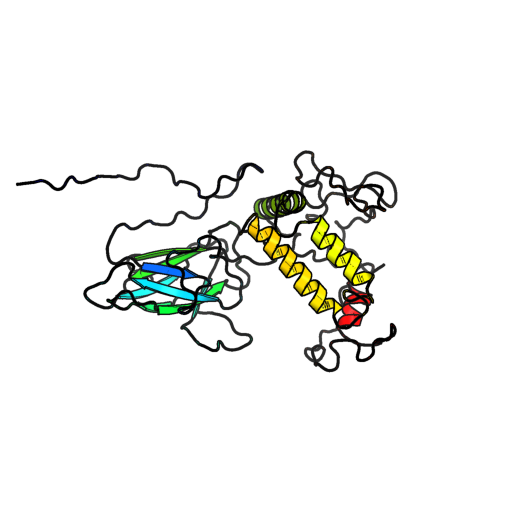754 2.494 -20.378 1.00 88.81 287 LEU A N 1
ATOM 2195 C CA . LEU A 1 287 ? 0.587 2.891 -20.813 1.00 88.81 287 LEU A CA 1
ATOM 2196 C C . LEU A 1 287 ? 0.779 2.828 -22.336 1.00 88.81 287 LEU A C 1
ATOM 2198 O O . LEU A 1 287 ? 1.868 3.126 -22.818 1.00 88.81 287 LEU A O 1
ATOM 2202 N N . ILE A 1 288 ? -0.246 2.466 -23.113 1.00 87.19 288 ILE A N 1
ATOM 2203 C CA . ILE A 1 288 ? -0.141 2.487 -24.576 1.00 87.19 288 ILE A CA 1
ATOM 2204 C C . ILE A 1 288 ? 0.207 3.898 -25.085 1.00 87.19 288 ILE A C 1
ATOM 2206 O O . ILE A 1 288 ? -0.407 4.891 -24.683 1.00 87.19 288 ILE A O 1
ATOM 2210 N N . GLY A 1 289 ? 1.201 3.986 -25.975 1.00 82.56 289 GLY A N 1
ATOM 2211 C CA . GLY A 1 289 ? 1.701 5.261 -26.500 1.00 82.56 289 GLY A CA 1
ATOM 2212 C C . GLY A 1 289 ? 2.434 6.110 -25.456 1.00 82.56 289 GLY A C 1
ATOM 2213 O O . GLY A 1 289 ? 2.384 7.341 -25.521 1.00 82.56 289 GLY A O 1
ATOM 2214 N N . TRP A 1 290 ? 3.052 5.475 -24.454 1.00 86.12 290 TRP A N 1
ATOM 2215 C CA . TRP A 1 290 ? 3.890 6.172 -23.486 1.00 86.12 290 TRP A CA 1
ATOM 2216 C C . TRP A 1 290 ? 5.134 6.758 -24.158 1.00 86.12 290 TRP A C 1
ATOM 2218 O O . TRP A 1 290 ? 5.990 6.031 -24.660 1.00 86.12 290 TRP A O 1
ATOM 2228 N N . ASP A 1 291 ? 5.241 8.082 -24.104 1.00 80.94 291 ASP A N 1
ATOM 2229 C CA . ASP A 1 291 ? 6.399 8.847 -24.556 1.00 80.94 291 ASP A CA 1
ATOM 2230 C C . ASP A 1 291 ? 7.286 9.186 -23.343 1.00 80.94 291 ASP A C 1
ATOM 2232 O O . ASP A 1 291 ? 6.790 9.482 -22.252 1.00 80.94 291 ASP A O 1
ATOM 2236 N N . THR A 1 292 ? 8.599 9.094 -23.528 1.00 76.06 292 THR A N 1
ATOM 2237 C CA . THR A 1 292 ? 9.625 9.388 -22.523 1.00 76.06 292 THR A CA 1
ATOM 2238 C C . THR A 1 292 ? 9.871 10.886 -22.328 1.00 76.06 292 THR A C 1
ATOM 2240 O O . THR A 1 292 ? 10.548 11.232 -21.364 1.00 76.06 292 THR A O 1
ATOM 2243 N N . ASP A 1 293 ? 9.327 11.752 -23.197 1.00 69.81 293 ASP A N 1
ATOM 2244 C CA . ASP A 1 293 ? 9.357 13.227 -23.163 1.00 69.81 293 ASP A CA 1
ATOM 2245 C C . ASP A 1 293 ? 10.761 13.841 -22.944 1.00 69.81 293 ASP A C 1
ATOM 2247 O O . ASP A 1 293 ? 10.900 15.016 -22.589 1.00 69.81 293 ASP A O 1
ATOM 2251 N N . LEU A 1 294 ? 11.832 13.067 -23.157 1.00 64.75 294 LEU A N 1
ATOM 2252 C CA . LEU A 1 294 ? 13.193 13.546 -22.970 1.00 64.75 294 LEU A CA 1
ATOM 2253 C C . LEU A 1 294 ? 13.586 14.404 -24.178 1.00 64.75 294 LEU A C 1
ATOM 2255 O O . LEU A 1 294 ? 13.458 13.942 -25.311 1.00 64.75 294 LEU A O 1
ATOM 2259 N N . PRO A 1 295 ? 14.182 15.595 -23.978 1.00 58.56 295 PRO A N 1
ATOM 2260 C CA . PRO A 1 295 ? 14.634 16.461 -25.074 1.00 58.56 295 PRO A CA 1
ATOM 2261 C C . PRO A 1 295 ? 15.693 15.823 -25.998 1.00 58.56 295 PRO A C 1
ATOM 2263 O O . PRO A 1 295 ? 16.094 16.438 -26.984 1.00 58.56 295 PRO A O 1
ATOM 2266 N N . PHE A 1 296 ? 16.146 14.601 -25.691 1.00 56.91 296 PHE A N 1
ATOM 2267 C CA . PHE A 1 296 ? 17.179 13.855 -26.407 1.00 56.91 296 PHE A CA 1
ATOM 2268 C C . PHE A 1 296 ? 16.783 12.408 -26.758 1.00 56.91 296 PHE A C 1
ATOM 2270 O O . PHE A 1 296 ? 17.623 11.678 -27.281 1.00 56.91 296 PHE A O 1
ATOM 2277 N N . SER A 1 297 ? 15.546 11.970 -26.488 1.00 60.44 297 SER A N 1
ATOM 2278 C CA . SER A 1 297 ? 15.038 10.682 -26.984 1.00 60.44 297 SER A CA 1
ATOM 2279 C C . SER A 1 297 ? 14.158 10.909 -28.216 1.00 60.44 297 SER A C 1
ATOM 2281 O O . SER A 1 297 ? 13.591 11.983 -28.403 1.00 60.44 297 SER A O 1
ATOM 2283 N N . GLY A 1 298 ? 14.008 9.889 -29.066 1.00 61.69 298 GLY A N 1
ATOM 2284 C CA . GLY A 1 298 ? 13.017 9.887 -30.155 1.00 61.69 298 GLY A CA 1
ATOM 2285 C C . GLY A 1 298 ? 11.563 9.821 -29.662 1.00 61.69 298 GLY A C 1
ATOM 2286 O O . GLY A 1 298 ? 10.689 9.419 -30.416 1.00 61.69 298 GLY A O 1
ATOM 2287 N N . GLY A 1 299 ? 11.319 10.147 -28.391 1.00 71.38 299 GLY A N 1
ATOM 2288 C CA . GLY A 1 299 ? 10.042 10.046 -27.701 1.00 71.38 299 GLY A CA 1
ATOM 2289 C C . GLY A 1 299 ? 9.690 8.624 -27.261 1.00 71.38 299 GLY A C 1
ATOM 2290 O O . GLY A 1 299 ? 9.304 8.398 -26.119 1.00 71.38 299 GLY A O 1
ATOM 2291 N N . GLU A 1 300 ? 9.911 7.611 -28.093 1.00 78.50 300 GLU A N 1
ATOM 2292 C CA . GLU A 1 300 ? 9.400 6.268 -27.787 1.00 78.50 300 GLU A CA 1
ATOM 2293 C C . GLU A 1 300 ? 10.146 5.562 -26.637 1.00 78.50 300 GLU A C 1
ATOM 2295 O O . GLU A 1 300 ? 11.381 5.556 -26.571 1.00 78.50 300 GLU A O 1
ATOM 2300 N N . LEU A 1 301 ? 9.390 4.892 -25.759 1.00 85.88 301 LEU A N 1
ATOM 2301 C CA . LEU A 1 301 ? 9.940 3.927 -24.806 1.00 85.88 301 LEU A CA 1
ATOM 2302 C C . LEU A 1 301 ? 10.562 2.755 -25.572 1.00 85.88 301 LEU A C 1
ATOM 2304 O O . LEU A 1 301 ? 9.889 2.098 -26.360 1.00 85.88 301 LEU A O 1
ATOM 2308 N N . ARG A 1 302 ? 11.832 2.442 -25.307 1.00 85.19 302 ARG A N 1
ATOM 2309 C CA . ARG A 1 302 ? 12.532 1.322 -25.951 1.00 85.19 302 ARG A CA 1
ATOM 2310 C C . ARG A 1 302 ? 13.163 0.400 -24.919 1.00 85.19 302 ARG A C 1
ATOM 2312 O O . ARG A 1 302 ? 13.732 0.877 -23.941 1.00 85.19 302 ARG A O 1
ATOM 2319 N N . ARG A 1 303 ? 13.068 -0.912 -25.140 1.00 85.38 303 ARG A N 1
ATOM 2320 C CA . ARG A 1 303 ? 13.675 -1.945 -24.285 1.00 85.38 303 ARG A CA 1
ATOM 2321 C C . ARG A 1 303 ? 14.431 -2.967 -25.119 1.00 85.38 303 ARG A C 1
ATOM 2323 O O . ARG A 1 303 ? 14.130 -3.136 -26.302 1.00 85.38 303 ARG A O 1
ATOM 2330 N N . ASN A 1 304 ? 15.392 -3.644 -24.492 1.00 81.31 304 ASN A N 1
ATOM 2331 C CA . ASN A 1 304 ? 15.952 -4.865 -25.058 1.00 81.31 304 ASN A CA 1
ATOM 2332 C C . ASN A 1 304 ? 14.831 -5.890 -25.293 1.00 81.31 304 ASN A C 1
ATOM 2334 O O . ASN A 1 304 ? 13.831 -5.919 -24.576 1.00 81.31 304 ASN A O 1
ATOM 2338 N N . THR A 1 305 ? 14.989 -6.732 -26.309 1.00 71.19 305 THR A N 1
ATOM 2339 C CA . THR A 1 305 ? 14.063 -7.847 -26.562 1.00 71.19 305 THR A CA 1
ATOM 2340 C C . THR A 1 305 ? 14.420 -9.095 -25.760 1.00 71.19 305 THR A C 1
ATOM 2342 O O . THR A 1 305 ? 14.062 -10.198 -26.170 1.00 71.19 305 THR A O 1
ATOM 2345 N N . ASP A 1 306 ? 15.161 -8.938 -24.661 1.00 77.19 306 ASP A N 1
ATOM 2346 C CA . ASP A 1 306 ? 15.453 -10.053 -23.769 1.00 77.19 306 ASP A CA 1
ATOM 2347 C C . ASP A 1 306 ? 14.143 -10.569 -23.176 1.00 77.19 306 ASP A C 1
ATOM 2349 O O . ASP A 1 306 ? 13.250 -9.802 -22.797 1.00 77.19 306 ASP A O 1
ATOM 2353 N N . ASP A 1 307 ? 14.012 -11.891 -23.153 1.00 80.25 307 ASP A N 1
ATOM 2354 C CA . ASP A 1 307 ? 12.800 -12.540 -22.684 1.00 80.25 307 ASP A CA 1
ATOM 2355 C C . ASP A 1 307 ? 12.810 -12.633 -21.157 1.00 80.25 307 ASP A C 1
ATOM 2357 O O . ASP A 1 307 ? 13.145 -13.660 -20.568 1.00 80.25 307 ASP A O 1
ATOM 2361 N N . HIS A 1 308 ? 12.411 -11.535 -20.518 1.00 82.88 308 HIS A N 1
ATOM 2362 C CA . HIS A 1 308 ? 12.263 -11.438 -19.063 1.00 82.88 308 HIS A CA 1
ATOM 2363 C C . HIS A 1 308 ? 11.145 -12.337 -18.501 1.00 82.88 308 HIS A C 1
ATOM 2365 O O . HIS A 1 308 ? 10.927 -12.371 -17.290 1.00 82.88 308 HIS A O 1
ATOM 2371 N N . THR A 1 309 ? 10.406 -13.071 -19.347 1.00 83.75 309 THR A N 1
ATOM 2372 C CA . THR A 1 309 ? 9.480 -14.118 -18.882 1.00 83.75 309 THR A CA 1
ATOM 2373 C C . THR A 1 309 ? 10.204 -15.400 -18.467 1.00 83.75 309 THR A C 1
ATOM 2375 O O . THR A 1 309 ? 9.599 -16.262 -17.827 1.00 83.75 309 THR A O 1
ATOM 2378 N N . LEU A 1 310 ? 11.493 -15.513 -18.798 1.00 85.56 310 LEU A N 1
ATOM 2379 C CA . LEU A 1 310 ? 12.369 -16.618 -18.439 1.00 85.56 310 LEU A CA 1
ATOM 2380 C C . LEU A 1 310 ? 13.297 -16.235 -17.282 1.00 85.56 310 LEU A C 1
ATOM 2382 O O . LEU A 1 310 ? 13.478 -15.063 -16.962 1.00 85.56 310 LEU A O 1
ATOM 2386 N N . ASP A 1 311 ? 13.879 -17.252 -16.651 1.00 84.00 311 ASP A N 1
ATOM 2387 C CA . ASP A 1 311 ? 14.920 -17.077 -15.639 1.00 84.00 311 ASP A CA 1
ATOM 2388 C C . ASP A 1 311 ? 16.139 -16.366 -16.269 1.00 84.00 311 ASP A C 1
ATOM 2390 O O . ASP A 1 311 ? 16.653 -16.845 -17.291 1.00 84.00 311 ASP A O 1
ATOM 2394 N N . PRO A 1 312 ? 16.605 -15.238 -15.698 1.00 78.38 312 PRO A N 1
ATOM 2395 C CA . PRO A 1 312 ? 17.732 -14.478 -16.240 1.00 78.38 312 PRO A CA 1
ATOM 2396 C C . PRO A 1 312 ? 19.085 -15.200 -16.090 1.00 78.38 312 PRO A C 1
ATOM 2398 O O . PRO A 1 312 ? 20.092 -14.768 -16.664 1.00 78.38 312 PRO A O 1
ATOM 2401 N N . GLY A 1 313 ? 19.141 -16.304 -15.342 1.00 78.94 313 GLY A N 1
ATOM 2402 C CA . GLY A 1 313 ? 20.330 -17.117 -15.140 1.00 78.94 313 GLY A CA 1
ATOM 2403 C C . GLY A 1 313 ? 21.473 -16.319 -14.515 1.00 78.94 313 GLY A C 1
ATOM 2404 O O . GLY A 1 313 ? 21.320 -15.659 -13.495 1.00 78.94 313 GLY A O 1
ATOM 2405 N N . SER A 1 314 ? 22.664 -16.380 -15.115 1.00 70.62 314 SER A N 1
ATOM 2406 C CA . SER A 1 314 ? 23.826 -15.624 -14.629 1.00 70.62 314 SER A CA 1
ATOM 2407 C C . SER A 1 314 ? 23.853 -14.156 -15.064 1.00 70.62 314 SER A C 1
ATOM 2409 O O . SER A 1 314 ? 24.791 -13.461 -14.688 1.00 70.62 314 SER A O 1
ATOM 2411 N N . ASN A 1 315 ? 22.899 -13.704 -15.885 1.00 67.31 315 ASN A N 1
ATOM 2412 C CA . ASN A 1 315 ? 22.914 -12.350 -16.447 1.00 67.31 315 ASN A CA 1
ATOM 2413 C C . ASN A 1 315 ? 22.388 -11.310 -15.459 1.00 67.31 315 ASN A C 1
ATOM 2415 O O . ASN A 1 315 ? 22.854 -10.181 -15.483 1.00 67.31 315 ASN A O 1
ATOM 2419 N N . MET A 1 316 ? 21.454 -11.699 -14.591 1.00 71.12 316 MET A N 1
ATOM 2420 C CA . MET A 1 316 ? 20.945 -10.872 -13.504 1.00 71.12 316 MET A CA 1
ATOM 2421 C C . MET A 1 316 ? 21.023 -11.725 -12.244 1.00 71.12 316 MET A C 1
ATOM 2423 O O . MET A 1 316 ? 20.269 -12.684 -12.104 1.00 71.12 316 MET A O 1
ATOM 2427 N N . LYS A 1 317 ? 21.970 -11.425 -11.358 1.00 67.44 317 LYS A N 1
ATOM 2428 C CA . LYS A 1 317 ? 22.110 -12.140 -10.090 1.00 67.44 317 LYS A CA 1
ATOM 2429 C C . LYS A 1 317 ? 21.958 -11.190 -8.919 1.00 67.44 317 LYS A C 1
ATOM 2431 O O . LYS A 1 317 ? 22.545 -10.107 -8.978 1.00 67.44 317 LYS A O 1
ATOM 2436 N N . PRO A 1 318 ? 21.234 -11.592 -7.860 1.00 69.50 318 PRO A N 1
ATOM 2437 C CA . PRO A 1 318 ? 21.243 -10.847 -6.619 1.00 69.50 318 PRO A CA 1
ATOM 2438 C C . PRO A 1 318 ? 22.679 -10.794 -6.103 1.00 69.50 318 PRO A C 1
ATOM 2440 O O . PRO A 1 318 ? 23.566 -11.529 -6.547 1.00 69.50 318 PRO A O 1
ATOM 2443 N N . LEU A 1 319 ? 22.908 -9.922 -5.133 1.00 69.19 319 LEU A N 1
ATOM 2444 C CA . LEU A 1 319 ? 24.101 -10.017 -4.312 1.00 69.19 319 LEU A CA 1
ATOM 2445 C C . LEU A 1 319 ? 24.168 -11.412 -3.674 1.00 69.19 319 LEU A C 1
ATOM 2447 O O . LEU A 1 319 ? 23.512 -11.668 -2.668 1.00 69.19 319 LEU A O 1
ATOM 2451 N N . ASP A 1 320 ? 24.972 -12.298 -4.271 1.00 56.00 320 ASP A N 1
ATOM 2452 C CA . ASP A 1 320 ? 25.352 -13.627 -3.766 1.00 56.00 320 ASP A CA 1
ATOM 2453 C C . ASP A 1 320 ? 26.333 -13.480 -2.573 1.00 56.00 320 ASP A C 1
ATOM 2455 O O . ASP A 1 320 ? 27.280 -14.255 -2.423 1.00 56.00 320 ASP A O 1
ATOM 2459 N N . ASP A 1 321 ? 26.148 -12.466 -1.722 1.00 51.81 321 ASP A N 1
ATOM 2460 C CA . ASP A 1 321 ? 26.812 -12.427 -0.427 1.00 51.81 321 ASP A CA 1
ATOM 2461 C C . ASP A 1 321 ? 25.993 -13.333 0.502 1.00 51.81 321 ASP A C 1
ATOM 2463 O O . ASP A 1 321 ? 24.770 -13.153 0.589 1.00 51.81 321 ASP A O 1
ATOM 2467 N N . PRO A 1 322 ? 26.574 -14.355 1.155 1.00 49.16 322 PRO A N 1
ATOM 2468 C CA . PRO A 1 322 ? 25.902 -15.032 2.251 1.00 49.16 322 PRO A CA 1
ATOM 2469 C C . PRO A 1 322 ? 25.677 -14.001 3.351 1.00 49.16 322 PRO A C 1
ATOM 2471 O O . PRO A 1 322 ? 26.499 -13.958 4.251 1.00 49.16 322 PRO A O 1
ATOM 2474 N N . VAL A 1 323 ? 24.606 -13.191 3.245 1.00 48.12 323 VAL A N 1
ATOM 2475 C CA . VAL A 1 323 ? 24.331 -11.989 4.044 1.00 48.12 323 VAL A CA 1
ATOM 2476 C C . VAL A 1 323 ? 24.738 -12.259 5.477 1.00 48.12 323 VAL A C 1
ATOM 2478 O O . VAL A 1 323 ? 23.970 -12.821 6.264 1.00 48.12 323 VAL A O 1
ATOM 2481 N N . ASP A 1 324 ? 25.978 -11.910 5.801 1.00 45.19 324 ASP A N 1
ATOM 2482 C CA . ASP A 1 324 ? 26.413 -11.913 7.167 1.00 45.19 324 ASP A CA 1
ATOM 2483 C C . ASP A 1 324 ? 25.626 -10.745 7.753 1.00 45.19 324 ASP A C 1
ATOM 2485 O O . ASP A 1 324 ? 25.726 -9.627 7.240 1.00 45.19 324 ASP A O 1
ATOM 2489 N N . PRO A 1 325 ? 24.786 -10.946 8.778 1.00 49.66 325 PRO A N 1
ATOM 2490 C CA . PRO A 1 325 ? 24.138 -9.833 9.458 1.00 49.66 325 PRO A CA 1
ATOM 2491 C C . PRO A 1 325 ? 25.138 -8.759 9.950 1.00 49.66 325 PRO A C 1
ATOM 2493 O O . PRO A 1 325 ? 24.699 -7.679 10.341 1.00 49.66 325 PRO A O 1
ATOM 2496 N N . SER A 1 326 ? 26.455 -9.022 9.904 1.00 46.59 326 SER A N 1
ATOM 2497 C CA . SER A 1 326 ? 27.542 -8.053 10.084 1.00 46.59 326 SER A CA 1
ATOM 2498 C C . SER A 1 326 ? 27.825 -7.103 8.896 1.00 46.59 326 SER A C 1
ATOM 2500 O O . SER A 1 326 ? 28.464 -6.080 9.118 1.00 46.59 326 SER A O 1
ATOM 2502 N N . LEU A 1 327 ? 27.315 -7.345 7.678 1.00 46.22 327 LEU A N 1
ATOM 2503 C CA . LEU A 1 327 ? 27.493 -6.473 6.491 1.00 46.22 327 LEU A CA 1
ATOM 2504 C C . LEU A 1 327 ? 26.689 -5.165 6.545 1.00 46.22 327 LEU A C 1
ATOM 2506 O O . LEU A 1 327 ? 26.854 -4.281 5.709 1.00 46.22 327 LEU A O 1
ATOM 2510 N N . ILE A 1 328 ? 25.825 -5.014 7.552 1.00 54.41 328 ILE A N 1
ATOM 2511 C CA . ILE A 1 328 ? 25.272 -3.714 7.949 1.00 54.41 328 ILE A CA 1
ATOM 2512 C C . ILE A 1 328 ? 26.011 -3.222 9.206 1.00 54.41 328 ILE A C 1
ATOM 2514 O O . ILE A 1 328 ? 25.406 -2.696 10.141 1.00 54.41 328 ILE A O 1
ATOM 2518 N N . ASP A 1 329 ? 27.331 -3.410 9.276 1.00 54.88 329 ASP A N 1
ATOM 2519 C CA . ASP A 1 329 ? 28.155 -2.566 10.135 1.00 54.88 329 ASP A CA 1
ATOM 2520 C C . ASP A 1 329 ? 28.237 -1.175 9.488 1.00 54.88 329 ASP A C 1
ATOM 2522 O O . ASP A 1 329 ? 28.437 -1.019 8.283 1.00 54.88 329 ASP A O 1
ATOM 2526 N N . PHE A 1 330 ? 28.079 -0.134 10.304 1.00 53.56 330 PHE A N 1
ATOM 2527 C CA . PHE A 1 330 ? 28.155 1.265 9.884 1.00 53.56 330 PHE A CA 1
ATOM 2528 C C . PHE A 1 330 ? 29.483 1.585 9.175 1.00 53.56 330 PHE A C 1
ATOM 2530 O O . PHE A 1 330 ? 29.556 2.535 8.397 1.00 53.56 330 PHE A O 1
ATOM 2537 N N . THR A 1 331 ? 30.526 0.796 9.445 1.00 57.84 331 THR A N 1
ATOM 2538 C CA . THR A 1 331 ? 31.854 0.938 8.841 1.00 57.84 331 THR A CA 1
ATOM 2539 C C . THR A 1 331 ? 31.932 0.496 7.375 1.00 57.84 331 THR A C 1
ATOM 2541 O O . THR A 1 331 ? 32.852 0.943 6.691 1.00 57.84 331 THR A O 1
ATOM 2544 N N . ASP A 1 332 ? 30.963 -0.290 6.885 1.00 65.81 332 ASP A N 1
ATOM 2545 C CA . ASP A 1 332 ? 30.976 -0.911 5.548 1.00 65.81 332 ASP A CA 1
ATOM 2546 C C . ASP A 1 332 ? 29.755 -0.538 4.676 1.00 65.81 332 ASP A C 1
ATOM 2548 O O . ASP A 1 332 ? 29.552 -1.049 3.575 1.00 65.81 332 ASP A O 1
ATOM 2552 N N . TYR A 1 333 ? 28.907 0.386 5.148 1.00 72.00 333 TYR A N 1
ATOM 2553 C CA . TYR A 1 333 ? 27.681 0.759 4.432 1.00 72.00 333 TYR A CA 1
ATOM 2554 C C . TYR A 1 333 ? 27.952 1.465 3.094 1.00 72.00 333 TYR A C 1
ATOM 2556 O O . TYR A 1 333 ? 27.216 1.260 2.129 1.00 72.00 333 TYR A O 1
ATOM 2564 N N . GLY A 1 334 ? 28.982 2.310 3.015 1.00 65.12 334 GLY A N 1
ATOM 2565 C CA . GLY A 1 334 ? 29.278 3.057 1.795 1.00 65.12 334 GLY A CA 1
ATOM 2566 C C . GLY A 1 334 ? 30.719 3.563 1.708 1.00 65.12 334 GLY A C 1
ATOM 2567 O O . GLY A 1 334 ? 31.455 3.508 2.695 1.00 65.12 334 GLY A O 1
ATOM 2568 N N . PRO A 1 335 ? 31.119 4.097 0.539 1.00 58.22 335 PRO A N 1
ATOM 2569 C CA . PRO A 1 335 ? 32.443 4.652 0.296 1.00 58.22 335 PRO A CA 1
ATOM 2570 C C . PRO A 1 335 ? 32.946 5.576 1.411 1.00 58.22 335 PRO A C 1
ATOM 2572 O O . PRO A 1 335 ? 32.370 6.630 1.675 1.00 58.22 335 PRO A O 1
ATOM 2575 N N . THR A 1 336 ? 34.089 5.249 2.014 1.00 58.56 336 THR A N 1
ATOM 2576 C CA . THR A 1 336 ? 34.772 6.143 2.973 1.00 58.56 336 THR A CA 1
ATOM 2577 C C . THR A 1 336 ? 35.592 7.245 2.287 1.00 58.56 336 THR A C 1
ATOM 2579 O O . THR A 1 336 ? 36.143 8.124 2.950 1.00 58.56 336 THR A O 1
ATOM 2582 N N . SER A 1 337 ? 35.665 7.232 0.951 1.00 57.12 337 SER A N 1
ATOM 2583 C CA . SER A 1 337 ? 36.300 8.270 0.136 1.00 57.12 337 SER A CA 1
ATOM 2584 C C . SER A 1 337 ? 35.475 8.552 -1.120 1.00 57.12 337 SER A C 1
ATOM 2586 O O . SER A 1 337 ? 34.873 7.643 -1.680 1.00 57.12 337 SER A O 1
ATOM 2588 N N . SER A 1 338 ? 35.495 9.796 -1.600 1.00 54.25 338 SER A N 1
ATOM 2589 C CA . SER A 1 338 ? 34.784 10.256 -2.805 1.00 54.25 338 SER A CA 1
ATOM 2590 C C . SER A 1 338 ? 35.415 9.791 -4.128 1.00 54.25 338 SER A C 1
ATOM 2592 O O . SER A 1 338 ? 35.217 10.417 -5.170 1.00 54.25 338 SER A O 1
ATOM 2594 N N . SER A 1 339 ? 36.235 8.736 -4.105 1.00 54.62 339 SER A N 1
ATOM 2595 C CA . SER A 1 339 ? 36.855 8.209 -5.318 1.00 54.62 339 SER A CA 1
ATOM 2596 C C . SER A 1 339 ? 35.951 7.164 -5.967 1.00 54.62 339 SER A C 1
ATOM 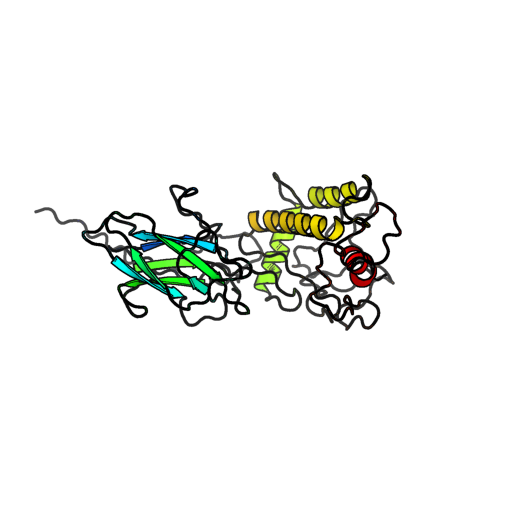2598 O O . SER A 1 339 ? 35.357 6.339 -5.281 1.00 54.62 339 SER A O 1
ATOM 2600 N N . VAL A 1 340 ? 35.939 7.143 -7.301 1.00 50.72 340 VAL A N 1
ATOM 2601 C CA . VAL A 1 340 ? 35.243 6.159 -8.163 1.00 50.72 340 VAL A CA 1
ATOM 2602 C C . VAL A 1 340 ? 35.717 4.702 -7.919 1.00 50.72 340 VAL A C 1
ATOM 2604 O O . VAL A 1 340 ? 35.254 3.763 -8.557 1.00 50.72 340 VAL A O 1
ATOM 2607 N N . PHE A 1 341 ? 36.656 4.505 -6.985 1.00 50.00 341 PHE A N 1
ATOM 2608 C CA . PHE A 1 341 ? 37.280 3.241 -6.600 1.00 50.00 341 PHE A CA 1
ATOM 2609 C C . PHE A 1 341 ? 37.112 2.942 -5.108 1.00 50.00 341 PHE A C 1
ATOM 2611 O O . PHE A 1 341 ? 38.013 2.376 -4.493 1.00 50.00 341 PHE A O 1
ATOM 2618 N N . ALA A 1 342 ? 36.000 3.335 -4.492 1.00 52.91 342 ALA A N 1
ATOM 2619 C CA . ALA A 1 342 ? 35.655 2.827 -3.173 1.00 52.91 342 ALA A CA 1
ATOM 2620 C C . ALA A 1 342 ? 35.328 1.331 -3.265 1.00 52.91 342 ALA A C 1
ATOM 2622 O O . ALA A 1 342 ? 34.185 0.929 -3.418 1.00 52.91 342 ALA A O 1
ATOM 2623 N N . VAL A 1 343 ? 36.381 0.520 -3.276 1.00 56.62 343 VAL A N 1
ATOM 2624 C CA . VAL A 1 343 ? 36.310 -0.936 -3.307 1.00 56.62 343 VAL A CA 1
ATOM 2625 C C . VAL A 1 343 ? 35.831 -1.440 -1.949 1.00 56.62 343 VAL A C 1
ATOM 2627 O O . VAL A 1 343 ? 36.422 -1.071 -0.932 1.00 56.62 343 VAL A O 1
ATOM 2630 N N . ASN A 1 344 ? 34.837 -2.333 -1.982 1.00 64.50 344 ASN A N 1
ATOM 2631 C CA . ASN A 1 344 ? 34.304 -3.119 -0.864 1.00 64.50 344 ASN A CA 1
ATOM 2632 C C . ASN A 1 344 ? 33.417 -2.298 0.085 1.00 64.50 344 ASN A C 1
ATOM 2634 O O . ASN A 1 344 ? 33.861 -1.916 1.160 1.00 64.50 344 ASN A O 1
ATOM 2638 N N . SER A 1 345 ? 32.190 -1.982 -0.335 1.00 74.62 345 SER A N 1
ATOM 2639 C CA . SER A 1 345 ? 31.136 -1.552 0.591 1.00 74.62 345 SER A CA 1
ATOM 2640 C C . SER A 1 345 ? 29.794 -2.079 0.116 1.00 74.62 345 SER A C 1
ATOM 2642 O O . SER A 1 345 ? 29.572 -2.174 -1.092 1.00 74.62 345 SER A O 1
ATOM 2644 N N . PHE A 1 346 ? 28.874 -2.334 1.044 1.00 77.69 346 PHE A N 1
ATOM 2645 C CA . PHE A 1 346 ? 27.554 -2.872 0.719 1.00 77.69 346 PHE A CA 1
ATOM 2646 C C . PHE A 1 346 ? 26.825 -2.032 -0.345 1.00 77.69 346 PHE A C 1
ATOM 2648 O O . PHE A 1 346 ? 26.289 -2.579 -1.305 1.00 77.69 346 PHE A O 1
ATOM 2655 N N . SER A 1 347 ? 26.828 -0.697 -0.229 1.00 80.44 347 SER A N 1
ATOM 2656 C CA . SER A 1 347 ? 26.188 0.167 -1.234 1.00 80.44 347 SER A CA 1
ATOM 2657 C C . SER A 1 347 ? 26.844 0.070 -2.615 1.00 80.44 347 SER A C 1
ATOM 2659 O O . SER A 1 347 ? 26.125 0.122 -3.611 1.00 80.44 347 SER A O 1
ATOM 2661 N N . ASP A 1 348 ? 28.173 -0.053 -2.684 1.00 78.62 348 ASP A N 1
ATOM 2662 C CA . ASP A 1 348 ? 28.910 -0.181 -3.951 1.00 78.62 348 ASP A CA 1
ATOM 2663 C C . ASP A 1 348 ? 28.613 -1.525 -4.628 1.00 78.62 348 ASP A C 1
ATOM 2665 O O . ASP A 1 348 ? 28.371 -1.579 -5.834 1.00 78.62 348 ASP A O 1
ATOM 2669 N N . ASP A 1 349 ? 28.548 -2.598 -3.838 1.00 79.56 349 ASP A N 1
ATOM 2670 C CA . ASP A 1 349 ? 28.245 -3.937 -4.328 1.00 79.56 349 ASP A CA 1
ATOM 2671 C C . ASP A 1 349 ? 26.794 -4.057 -4.811 1.00 79.56 349 ASP A C 1
ATOM 2673 O O . ASP A 1 349 ? 26.544 -4.661 -5.859 1.00 79.56 349 ASP A O 1
ATOM 2677 N N . VAL A 1 350 ? 25.832 -3.433 -4.110 1.00 82.81 350 VAL A N 1
ATOM 2678 C CA . VAL A 1 350 ? 24.432 -3.397 -4.575 1.00 82.81 350 VAL A CA 1
ATOM 2679 C C . VAL A 1 350 ? 24.352 -2.653 -5.897 1.00 82.81 350 VAL A C 1
ATOM 2681 O O . VAL A 1 350 ? 23.678 -3.105 -6.821 1.00 82.81 350 VAL A O 1
ATOM 2684 N N . GLU A 1 351 ? 25.054 -1.531 -6.013 1.00 85.25 351 GLU A N 1
ATOM 2685 C CA . GLU A 1 351 ? 25.020 -0.720 -7.218 1.00 85.25 351 GLU A CA 1
ATOM 2686 C C . GLU A 1 351 ? 25.667 -1.430 -8.419 1.00 85.25 351 GLU A C 1
ATOM 2688 O O . GLU A 1 351 ? 25.051 -1.554 -9.478 1.00 85.25 351 GLU A O 1
ATOM 2693 N N . LYS A 1 352 ? 26.896 -1.931 -8.273 1.00 79.75 352 LYS A N 1
ATOM 2694 C CA . LYS A 1 352 ? 27.674 -2.483 -9.393 1.00 79.75 352 LYS A CA 1
ATOM 2695 C C . LYS A 1 352 ? 27.282 -3.905 -9.758 1.00 79.75 352 LYS A C 1
ATOM 2697 O O . LYS A 1 352 ? 27.149 -4.206 -10.940 1.00 79.75 352 LYS A O 1
ATOM 2702 N N . SER A 1 353 ? 27.137 -4.774 -8.763 1.00 76.12 353 SER A N 1
ATOM 2703 C CA . SER A 1 353 ? 26.996 -6.215 -8.993 1.00 76.12 353 SER A CA 1
ATOM 2704 C C . SER A 1 353 ? 25.543 -6.639 -9.187 1.00 76.12 353 SER A C 1
ATOM 2706 O O . SER A 1 353 ? 25.291 -7.667 -9.807 1.00 76.12 353 SER A O 1
ATOM 2708 N N . SER A 1 354 ? 24.596 -5.855 -8.663 1.00 80.25 354 SER A N 1
ATOM 2709 C CA . SER A 1 354 ? 23.179 -6.218 -8.613 1.00 80.25 354 SER A CA 1
ATOM 2710 C C . SER A 1 354 ? 22.265 -5.237 -9.359 1.00 80.25 354 SER A C 1
ATOM 2712 O O . SER A 1 354 ? 21.354 -5.689 -10.043 1.00 80.25 354 SER A O 1
ATOM 2714 N N . HIS A 1 355 ? 22.490 -3.921 -9.273 1.00 85.94 355 HIS A N 1
ATOM 2715 C CA . HIS A 1 355 ? 21.669 -2.911 -9.959 1.00 85.94 355 HIS A CA 1
ATOM 2716 C C . HIS A 1 355 ? 22.133 -2.600 -11.392 1.00 85.94 355 HIS A C 1
ATOM 2718 O O . HIS A 1 355 ? 21.290 -2.350 -12.252 1.00 85.94 355 HIS A O 1
ATOM 2724 N N . ASN A 1 356 ? 23.444 -2.642 -11.667 1.00 84.19 356 ASN A N 1
ATOM 2725 C CA . ASN A 1 356 ? 24.034 -2.387 -12.990 1.00 84.19 356 ASN A CA 1
ATOM 2726 C C . ASN A 1 356 ? 24.435 -3.651 -13.800 1.00 84.19 356 ASN A C 1
ATOM 2728 O O . ASN A 1 356 ? 25.418 -3.560 -14.537 1.00 84.19 356 ASN A O 1
ATOM 2732 N N . PRO A 1 357 ? 23.780 -4.830 -13.702 1.00 66.12 357 PRO A N 1
ATOM 2733 C CA . PRO A 1 357 ? 24.197 -5.995 -14.474 1.00 66.12 357 PRO A CA 1
ATOM 2734 C C . PRO A 1 357 ? 23.994 -5.710 -15.972 1.00 66.12 357 PRO A C 1
ATOM 2736 O O . PRO A 1 357 ? 22.870 -5.676 -16.474 1.00 66.12 357 PRO A O 1
ATOM 2739 N N . GLY A 1 358 ? 25.097 -5.435 -16.673 1.00 53.25 358 GLY A N 1
ATOM 2740 C CA . GLY A 1 358 ? 25.121 -4.989 -18.068 1.00 53.25 358 GLY A CA 1
ATOM 2741 C C . GLY A 1 358 ? 26.336 -4.131 -18.371 1.00 53.25 358 GLY A C 1
ATOM 2742 O O . GLY A 1 358 ? 26.124 -3.007 -18.879 1.00 53.25 358 GLY A O 1
#

Foldseek 3Di:
DDDDPPPPPPVPDDDDADDDDDDDDDDQPGADDWDDDDDPQAKDKAWQDDPVRDDPDHDLLPQEAEQAKTKMKMAGPAAAPFKFKWKKAKDDDAQFQQKAWFADDVVDDPPDYGDHRIDIDTHGNGGDIGMIIMHGDPPRWDQHAQHIKIFIATPDPPHDTRYIDGGGHADAAALLPHDLVLQRLVQVLLLCQQVDDDDHGPVNLVVVCVVCCVPLNCCDLFLCVVVNVVVSQVSVQVSSCVVPVRHGNYDHPQQFARLRQQDQQHVAHQADDPQKHAGHHDPRRSCPQQFPPDPPDPRGDMDGNPRSNHRCPQQADAPPDPPPVCLPDPVQSTQPDSDSPSPGHPSNCCRPVHVPSD

Sequence (358 aa):
AGNPLVNTVVNTGPALASGSSLWPPSPYSTCKPITLRLGSPDVEIRINETTDAILPRDNPTDDYLTWAPTYALARLSTPMGSDVDVVLTNDAPNIGGNVRFAAFADPWPANTTATASTLLLTLPADGSWVPFIIAGEYGTPSINDKDAIIEAHQTNAAGPILGTKALMVRVRKNANTLTNSERDRFLFAWQKFRKKVGGLNYVVVQEMHRLASTAGDEAHMQPAFLTWHRAFLLLVERELQQIDPSVALHYWDWDAAAPYIFTEDFMGAPGAGGFVAEPQFSPTNPLIGWDTDLPFSGGELRRNTDDHTLDPGSNMKPLDDPVDPSLIDFTDYGPTSSSVFAVNSFSDDVEKSSHNPG

Secondary structure (DSSP, 8-state):
------------SPPPPS---SSS-S--PPPPPP----SSS-EEEEES--TTS--SS--TT--EE-SS-EEEEEEESS--SS-EEEEEEE-SS-SS--EEEEE--SSPPTT----BS-EEEEE-TT---EEEEEEEPTT---SSTT-EEEEEEESSTTSPEEEEEEEEE----BGGG--HHHHHHHHHHHHHHHT--SS--HHHHHHHHHHHHHSS-SSSSSTTHHHHHHHHHHHHHHHHHTT-TT----B--TTS--TTTSSTTTT-BPPSSSSEEPPB--TT-TTTT-B---TTS-SB--EE---TTS--TTSS--------GGGG-TTTSS-SSSSTT--S-HHHHIIIIII---

Radius of gyration: 24.79 Å; chains: 1; bounding box: 87×38×67 Å